Protein AF-A0A2V5SFF8-F1 (afdb_monomer_lite)

pLDDT: mean 73.59, std 26.7, range [27.69, 98.5]

Radius of gyration: 27.84 Å; chains: 1; bounding box: 72×64×77 Å

Sequence (287 aa):
FTGSKLGAEKGQLVYYVAGEESAVAAVRPLLQASSTAIVDIGEIGQASIIKVATNMVTAASVQAAAEAMALVHYSGIDLEKFAEALKHNASYSATLEAKIPRIMNADFEPHFSVKHMLKDMQIANRLGRGFDLDLTVAGATRDRLLDEARQGRGDEDYSAIARRFLPFVENKGAPDIQPDLFSQPTPPPEQVVPHEEPEFVEQQLAEISATYSMETLPEPMEEAPQTSEPEAEAVPDEPVNYVPNSIEAPLEPAAEATVPTGAEPEMRETEESRGFFRRLLRRTTDY

Structure (mmCIF, N/CA/C/O backbone):
data_AF-A0A2V5SFF8-F1
#
_entry.id   AF-A0A2V5SFF8-F1
#
loop_
_atom_site.group_PDB
_atom_site.id
_atom_site.type_symbol
_atom_site.label_atom_id
_atom_site.label_alt_id
_atom_site.label_comp_id
_atom_site.label_asym_id
_atom_site.label_entity_id
_atom_site.label_seq_id
_atom_site.pdbx_PDB_ins_code
_atom_site.Cartn_x
_atom_site.Cartn_y
_atom_site.Cartn_z
_atom_site.occupancy
_atom_site.B_iso_or_equiv
_atom_site.auth_seq_id
_atom_site.auth_comp_id
_atom_site.auth_asym_id
_atom_site.auth_atom_id
_atom_site.pdbx_PDB_model_num
ATOM 1 N N . PHE A 1 1 ? 5.546 2.807 -11.593 1.00 83.31 1 PHE A N 1
ATOM 2 C CA . PHE A 1 1 ? 6.318 3.517 -10.554 1.00 83.31 1 PHE A CA 1
ATOM 3 C C . PHE A 1 1 ? 5.629 3.363 -9.205 1.00 83.31 1 PHE A C 1
ATOM 5 O O . PHE A 1 1 ? 4.471 2.947 -9.149 1.00 83.31 1 PHE A O 1
ATOM 12 N N . THR A 1 2 ? 6.325 3.687 -8.126 1.00 85.69 2 THR A N 1
ATOM 13 C CA . THR A 1 2 ? 5.760 3.833 -6.784 1.00 85.69 2 THR A CA 1
ATOM 14 C C . THR A 1 2 ? 6.240 5.145 -6.161 1.00 85.69 2 THR A C 1
ATOM 16 O O . THR A 1 2 ? 7.325 5.626 -6.493 1.00 85.69 2 THR A O 1
ATOM 19 N N . GLY A 1 3 ? 5.398 5.747 -5.323 1.00 82.44 3 GLY A N 1
ATOM 20 C CA . GLY A 1 3 ? 5.606 7.068 -4.730 1.00 82.44 3 GLY A CA 1
ATOM 21 C C . GLY A 1 3 ? 4.336 7.923 -4.741 1.00 82.44 3 GLY A C 1
ATOM 22 O O . GLY A 1 3 ? 3.384 7.633 -5.465 1.00 82.44 3 GLY A O 1
ATOM 23 N N . SER A 1 4 ? 4.313 8.962 -3.904 1.00 80.25 4 SER A N 1
ATOM 24 C CA . SER A 1 4 ? 3.207 9.925 -3.816 1.00 80.25 4 SER A CA 1
ATOM 25 C C . SER A 1 4 ? 3.419 11.111 -4.760 1.00 80.25 4 SER A C 1
ATOM 27 O O . SER A 1 4 ? 4.518 11.314 -5.275 1.00 80.25 4 SER A O 1
ATOM 29 N N . LYS A 1 5 ? 2.388 11.949 -4.940 1.00 81.06 5 LYS A N 1
ATOM 30 C CA . LYS A 1 5 ? 2.505 13.220 -5.675 1.00 81.06 5 LYS A CA 1
ATOM 31 C C . LYS A 1 5 ? 3.640 14.097 -5.129 1.00 81.06 5 LYS A C 1
ATOM 33 O O . LYS A 1 5 ? 4.479 14.554 -5.894 1.00 81.06 5 LYS A O 1
ATOM 38 N N . LEU A 1 6 ? 3.707 14.265 -3.807 1.00 80.56 6 LEU A N 1
ATOM 39 C CA . LEU A 1 6 ? 4.792 15.006 -3.153 1.00 80.56 6 LEU A CA 1
ATOM 40 C C . LEU A 1 6 ? 6.157 14.341 -3.377 1.00 80.56 6 LEU A C 1
ATOM 42 O O . LEU A 1 6 ? 7.160 15.031 -3.529 1.00 80.56 6 LEU A O 1
ATOM 46 N N . GLY A 1 7 ? 6.201 13.006 -3.418 1.00 85.62 7 GLY A N 1
ATOM 47 C CA . GLY A 1 7 ? 7.405 12.262 -3.782 1.00 85.62 7 GLY A CA 1
ATOM 48 C C . GLY A 1 7 ? 7.846 12.556 -5.216 1.00 85.62 7 GLY A C 1
ATOM 49 O O . GLY A 1 7 ? 9.026 12.791 -5.446 1.00 85.62 7 GLY A O 1
ATOM 50 N N . ALA A 1 8 ? 6.911 12.630 -6.166 1.00 85.94 8 ALA A N 1
ATOM 51 C CA . ALA A 1 8 ? 7.198 13.015 -7.547 1.00 85.94 8 ALA A CA 1
ATOM 52 C C . ALA A 1 8 ? 7.779 14.430 -7.647 1.00 85.94 8 ALA A C 1
ATOM 54 O O . ALA A 1 8 ? 8.816 14.620 -8.278 1.00 85.94 8 ALA A O 1
ATOM 55 N N . GLU A 1 9 ? 7.159 15.402 -6.971 1.00 88.88 9 GLU A N 1
ATOM 56 C CA . GLU A 1 9 ? 7.624 16.797 -6.935 1.00 88.88 9 GLU A CA 1
ATOM 57 C C . GLU A 1 9 ? 9.035 16.932 -6.338 1.00 88.88 9 GLU A C 1
ATOM 59 O O . GLU A 1 9 ? 9.797 17.808 -6.740 1.00 88.88 9 GLU A O 1
ATOM 64 N N . LYS A 1 10 ? 9.405 16.045 -5.406 1.00 91.25 10 LYS A N 1
ATOM 65 C CA . LYS A 1 10 ? 10.730 16.003 -4.763 1.00 91.25 10 LYS A CA 1
ATOM 66 C C . LYS A 1 10 ? 11.744 15.101 -5.473 1.00 91.25 10 LYS A C 1
ATOM 68 O O . LYS A 1 10 ? 12.855 14.943 -4.973 1.00 91.25 10 LYS A O 1
ATOM 73 N N . GLY A 1 11 ? 11.375 14.480 -6.592 1.00 92.12 11 GLY A N 1
ATOM 74 C CA . GLY A 1 11 ? 12.243 13.557 -7.321 1.00 92.12 11 GLY A CA 1
ATOM 75 C C . GLY A 1 11 ? 12.531 12.240 -6.590 1.00 92.12 11 GLY A C 1
ATOM 76 O O . GLY A 1 11 ? 13.615 11.682 -6.708 1.00 92.12 11 GLY A O 1
ATOM 77 N N . GLN A 1 12 ? 11.574 11.749 -5.807 1.00 93.44 12 GLN A N 1
ATOM 78 C CA . GLN A 1 12 ? 11.709 10.591 -4.917 1.00 93.44 12 GLN A CA 1
ATOM 79 C C . GLN A 1 12 ? 10.949 9.350 -5.400 1.00 93.44 12 GLN A C 1
ATOM 81 O O . GLN A 1 12 ? 10.682 8.442 -4.613 1.00 93.44 12 GLN A O 1
ATOM 86 N N . LEU A 1 13 ? 10.554 9.301 -6.673 1.00 93.75 13 LEU A N 1
ATOM 87 C CA . LEU A 1 13 ? 9.879 8.122 -7.212 1.00 93.75 13 LEU A CA 1
ATOM 88 C C . LEU A 1 13 ? 10.836 6.942 -7.353 1.00 93.75 13 LEU A C 1
ATOM 90 O O . LEU A 1 13 ? 12.044 7.101 -7.523 1.00 93.75 13 LEU A O 1
ATOM 94 N N . VAL A 1 14 ? 10.254 5.747 -7.367 1.00 95.38 14 VAL A N 1
ATOM 95 C CA . VAL A 1 14 ? 10.929 4.540 -7.840 1.00 95.38 14 VAL A CA 1
ATOM 96 C C . VAL A 1 14 ? 10.205 4.037 -9.082 1.00 95.38 14 VAL A C 1
ATOM 98 O O . VAL A 1 14 ? 9.001 3.754 -9.048 1.00 95.38 14 VAL A O 1
ATOM 101 N N . TYR A 1 15 ? 10.926 3.934 -10.195 1.00 96.56 15 TYR A N 1
ATOM 102 C CA . TYR A 1 15 ? 10.400 3.369 -11.436 1.00 96.56 15 TYR A CA 1
ATOM 103 C C . TYR A 1 15 ? 10.712 1.876 -11.528 1.00 96.56 15 TYR A C 1
ATOM 105 O O . TYR A 1 15 ? 11.810 1.442 -11.202 1.00 96.56 15 TYR A O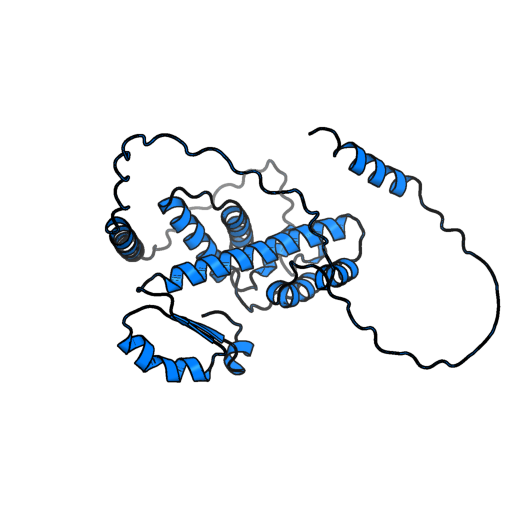 1
ATOM 113 N N . TYR A 1 16 ? 9.735 1.112 -12.012 1.00 97.00 16 TYR A N 1
ATOM 114 C CA . TYR A 1 16 ? 9.923 -0.255 -12.489 1.00 97.00 16 TYR A CA 1
ATOM 115 C C . TYR A 1 16 ? 9.820 -0.171 -14.006 1.00 97.00 16 TYR A C 1
ATOM 117 O O . TYR A 1 16 ? 8.788 0.293 -14.503 1.00 97.00 16 TYR A O 1
ATOM 125 N N . VAL A 1 17 ? 10.886 -0.523 -14.718 1.00 96.81 17 VAL A N 1
ATOM 126 C CA . VAL A 1 17 ? 10.955 -0.429 -16.181 1.00 96.81 17 VAL A CA 1
ATOM 127 C C . VAL A 1 17 ? 11.153 -1.810 -16.779 1.00 96.81 17 VAL A C 1
ATOM 129 O O . VAL A 1 17 ? 11.796 -2.671 -16.185 1.00 96.81 17 VAL A O 1
ATOM 132 N N . ALA A 1 18 ? 10.546 -2.030 -17.936 1.00 96.50 18 ALA A N 1
ATOM 133 C CA . ALA A 1 18 ? 10.637 -3.277 -18.667 1.00 96.50 18 ALA A CA 1
ATOM 134 C C . ALA A 1 18 ? 10.440 -3.007 -20.161 1.00 96.50 18 ALA A C 1
ATOM 136 O O . ALA A 1 18 ? 9.668 -2.114 -20.524 1.00 96.50 18 ALA A O 1
ATOM 137 N N . GLY A 1 19 ? 11.133 -3.760 -21.007 1.00 95.38 19 GLY A N 1
ATOM 138 C CA . GLY A 1 19 ? 11.147 -3.586 -22.452 1.00 95.38 19 GLY A CA 1
ATOM 139 C C . GLY A 1 19 ? 12.547 -3.693 -23.043 1.00 95.38 19 GLY A C 1
ATOM 140 O O . GLY A 1 19 ? 13.491 -4.125 -22.389 1.00 95.38 19 GLY A O 1
ATOM 141 N N . GLU A 1 20 ? 12.657 -3.303 -24.308 1.00 96.31 20 GLU A N 1
ATOM 142 C CA . GLU A 1 20 ? 13.912 -3.343 -25.052 1.00 96.31 20 GLU A CA 1
ATOM 143 C C . GLU A 1 20 ? 14.951 -2.386 -24.441 1.00 96.31 20 GLU A C 1
ATOM 145 O O . GLU A 1 20 ? 14.635 -1.254 -24.059 1.00 96.31 20 GLU A O 1
ATOM 150 N N . GLU A 1 21 ? 16.192 -2.861 -24.314 1.00 94.38 21 GLU A N 1
ATOM 151 C CA . GLU A 1 21 ? 17.245 -2.176 -23.560 1.00 94.38 21 GLU A CA 1
ATOM 152 C C . GLU A 1 21 ? 17.552 -0.785 -24.127 1.00 94.38 21 GLU A C 1
ATOM 154 O O . GLU A 1 21 ? 17.691 0.174 -23.362 1.00 94.38 21 GLU A O 1
ATOM 159 N N . SER A 1 22 ? 17.595 -0.633 -25.455 1.00 96.12 22 SER A N 1
ATOM 160 C CA . SER A 1 22 ? 17.863 0.661 -26.087 1.00 96.12 22 SER A CA 1
ATOM 161 C C . SER A 1 22 ? 16.743 1.676 -25.832 1.00 96.12 22 SER A C 1
ATOM 163 O O . SER A 1 22 ? 17.024 2.844 -25.548 1.00 96.12 22 SER A O 1
ATOM 165 N N . ALA A 1 23 ? 15.481 1.240 -25.827 1.00 95.75 23 ALA A N 1
ATOM 166 C CA . ALA A 1 23 ? 14.334 2.072 -25.493 1.00 95.75 23 ALA A CA 1
ATOM 167 C C . ALA A 1 23 ? 14.369 2.508 -24.021 1.00 95.75 23 ALA A C 1
ATOM 169 O O . ALA A 1 23 ? 14.183 3.693 -23.729 1.00 95.75 23 ALA A O 1
ATOM 170 N N . VAL A 1 24 ? 14.662 1.584 -23.097 1.00 95.25 24 VAL A N 1
ATOM 171 C CA . VAL A 1 24 ? 14.813 1.899 -21.666 1.00 95.25 24 VAL A CA 1
ATOM 172 C C . VAL A 1 24 ? 15.974 2.873 -21.446 1.00 95.25 24 VAL A C 1
ATOM 174 O O . VAL A 1 24 ? 15.820 3.861 -20.722 1.00 95.25 24 VAL A O 1
ATOM 177 N N . ALA A 1 25 ? 17.115 2.655 -22.104 1.00 96.06 25 ALA A N 1
ATOM 178 C CA . ALA A 1 25 ? 18.271 3.543 -22.032 1.00 96.06 25 ALA A CA 1
ATOM 179 C C . ALA A 1 25 ? 17.953 4.953 -22.557 1.00 96.06 25 ALA A C 1
ATOM 181 O O . ALA A 1 25 ? 18.354 5.940 -21.937 1.00 96.06 25 ALA A O 1
ATOM 182 N N . ALA A 1 26 ? 17.185 5.060 -23.645 1.00 97.44 26 ALA A N 1
ATOM 183 C CA . ALA A 1 26 ? 16.795 6.340 -24.230 1.00 97.44 26 ALA A CA 1
ATOM 184 C C . ALA A 1 26 ? 15.910 7.182 -23.294 1.00 97.44 26 ALA A C 1
ATOM 186 O O . ALA A 1 26 ? 16.075 8.401 -23.225 1.00 97.44 26 ALA A O 1
ATOM 187 N N . VAL A 1 27 ? 14.989 6.556 -22.550 1.00 96.31 27 VAL A N 1
ATOM 188 C CA . VAL A 1 27 ? 14.074 7.273 -21.636 1.00 96.31 27 VAL A CA 1
ATOM 189 C C . VAL A 1 27 ? 14.628 7.450 -20.222 1.00 96.31 27 VAL A C 1
ATOM 191 O O . VAL A 1 27 ? 14.131 8.288 -19.467 1.00 96.31 27 VAL A O 1
ATOM 194 N N . ARG A 1 28 ? 15.669 6.700 -19.844 1.00 96.88 28 ARG A N 1
ATOM 195 C CA . ARG A 1 28 ? 16.250 6.714 -18.493 1.00 96.88 28 ARG A CA 1
ATOM 196 C C . ARG A 1 28 ? 16.603 8.118 -17.976 1.00 96.88 28 ARG A C 1
ATOM 198 O O . ARG A 1 28 ? 16.219 8.397 -16.839 1.00 96.88 28 ARG A O 1
ATOM 205 N N . PRO A 1 29 ? 17.235 9.027 -18.749 1.00 96.81 29 PRO A N 1
ATOM 206 C CA . PRO A 1 29 ? 17.543 10.375 -18.262 1.00 96.81 29 PRO A CA 1
ATOM 207 C C . PRO A 1 29 ? 16.301 11.175 -17.847 1.00 96.81 29 PRO A C 1
ATOM 209 O O . PRO A 1 29 ? 16.345 11.942 -16.887 1.00 96.81 29 PRO A O 1
ATOM 212 N N . LEU A 1 30 ? 15.173 10.971 -18.536 1.00 96.00 30 LEU A N 1
ATOM 213 C CA . LEU A 1 30 ? 13.910 11.630 -18.204 1.00 96.00 30 LEU A CA 1
ATOM 214 C C . LEU A 1 30 ? 13.330 11.091 -16.893 1.00 96.00 30 LEU A C 1
ATOM 216 O O . LEU A 1 30 ? 12.876 11.863 -16.051 1.00 96.00 30 LEU A O 1
ATOM 220 N N . LEU A 1 31 ? 13.369 9.772 -16.702 1.00 96.31 31 LEU A N 1
ATOM 221 C CA . LEU A 1 31 ? 12.887 9.141 -15.473 1.00 96.31 31 LEU A CA 1
ATOM 222 C C . LEU A 1 31 ? 13.732 9.566 -14.264 1.00 96.31 31 LEU A C 1
ATOM 224 O O . LEU A 1 31 ? 13.173 9.929 -13.227 1.00 96.31 31 LEU A O 1
ATOM 228 N N . GLN A 1 32 ? 15.059 9.628 -14.435 1.00 96.44 32 GLN A N 1
ATOM 229 C CA . GLN A 1 32 ? 16.017 10.031 -13.398 1.00 96.44 32 GLN A CA 1
ATOM 230 C C . GLN A 1 32 ? 15.734 11.417 -12.820 1.00 96.44 32 GLN A C 1
ATOM 232 O O . GLN A 1 32 ? 15.944 11.625 -11.628 1.00 96.44 32 GLN A O 1
ATOM 237 N N . ALA A 1 33 ? 15.200 12.344 -13.619 1.00 94.94 33 ALA A N 1
ATOM 238 C CA . ALA A 1 33 ? 14.864 13.689 -13.156 1.00 94.94 33 ALA A CA 1
ATOM 239 C C . ALA A 1 33 ? 13.822 13.709 -12.019 1.00 94.94 33 ALA A C 1
ATOM 241 O O . ALA A 1 33 ? 13.718 14.704 -11.306 1.00 94.94 33 ALA A O 1
ATOM 242 N N . SER A 1 34 ? 13.052 12.627 -11.850 1.00 95.19 34 SER A N 1
ATOM 243 C CA . SER A 1 34 ? 11.979 12.525 -10.854 1.00 95.19 34 SER A CA 1
ATOM 244 C C . SER A 1 34 ? 12.108 11.318 -9.913 1.00 95.19 34 SER A C 1
ATOM 246 O O . SER A 1 34 ? 11.163 11.016 -9.178 1.00 95.19 34 SER A O 1
ATOM 248 N N . SER A 1 35 ? 13.249 10.621 -9.911 1.00 95.88 35 SER A N 1
ATOM 249 C CA . SER A 1 35 ? 13.411 9.366 -9.168 1.00 95.88 35 SER A CA 1
ATOM 250 C C . SER A 1 35 ? 14.684 9.272 -8.351 1.00 95.88 35 SER A C 1
ATOM 252 O O . SER A 1 35 ? 15.749 9.691 -8.796 1.00 95.88 35 SER A O 1
ATOM 254 N N . THR A 1 36 ? 14.595 8.551 -7.239 1.00 96.12 36 THR A N 1
ATOM 255 C CA . THR A 1 36 ? 15.756 8.060 -6.488 1.00 96.12 36 THR A CA 1
ATOM 256 C C . THR A 1 36 ? 16.263 6.723 -7.017 1.00 96.12 36 THR A C 1
ATOM 258 O O . THR A 1 36 ? 17.434 6.405 -6.827 1.00 96.12 36 THR A O 1
ATOM 261 N N . ALA A 1 37 ? 15.411 5.941 -7.689 1.00 96.38 37 ALA A N 1
ATOM 262 C CA . ALA A 1 37 ? 15.792 4.657 -8.265 1.00 96.38 37 ALA A CA 1
ATOM 263 C C . ALA A 1 37 ? 14.977 4.295 -9.516 1.00 96.38 37 ALA A C 1
ATOM 265 O O . ALA A 1 37 ? 13.796 4.626 -9.651 1.00 96.38 37 ALA A O 1
ATOM 266 N N . ILE A 1 38 ? 15.621 3.545 -10.409 1.00 97.06 38 ILE A N 1
ATOM 267 C CA . ILE A 1 38 ? 15.011 2.906 -11.576 1.00 97.06 38 ILE A CA 1
ATOM 268 C C . ILE A 1 38 ? 15.454 1.448 -11.541 1.00 97.06 38 ILE A C 1
ATOM 270 O O . ILE A 1 38 ? 16.654 1.181 -11.571 1.00 97.06 38 ILE A O 1
ATOM 274 N N . VAL A 1 39 ? 14.493 0.536 -11.448 1.00 96.94 39 VAL A N 1
ATOM 275 C CA . VAL A 1 39 ? 14.726 -0.907 -11.388 1.00 96.94 39 VAL A CA 1
ATOM 276 C C . VAL A 1 39 ? 14.329 -1.518 -12.725 1.00 96.94 39 VAL A C 1
ATOM 278 O O . VAL A 1 39 ? 13.157 -1.454 -13.109 1.00 96.94 39 VAL A O 1
ATOM 281 N N . ASP A 1 40 ? 15.302 -2.092 -13.423 1.00 96.75 40 ASP A N 1
ATOM 282 C CA . ASP A 1 40 ? 15.088 -2.866 -14.643 1.00 96.75 40 ASP A CA 1
ATOM 283 C C . ASP A 1 40 ? 14.547 -4.247 -14.273 1.00 96.75 40 ASP A C 1
ATOM 285 O O . ASP A 1 40 ? 15.187 -4.996 -13.539 1.00 96.75 40 ASP A O 1
ATOM 289 N N . ILE A 1 41 ? 13.333 -4.552 -14.727 1.00 96.25 41 ILE A N 1
ATOM 290 C CA . ILE A 1 41 ? 12.635 -5.795 -14.384 1.00 96.25 41 ILE A CA 1
ATOM 291 C C . ILE A 1 41 ? 12.850 -6.867 -15.452 1.00 96.25 41 ILE A C 1
ATOM 293 O O . ILE A 1 41 ? 13.038 -8.025 -15.102 1.00 96.25 41 ILE A O 1
ATOM 297 N N . GLY A 1 42 ? 12.831 -6.482 -16.730 1.00 93.62 42 GLY A N 1
ATOM 298 C CA . GLY A 1 42 ? 12.986 -7.408 -17.851 1.00 93.62 42 GLY A CA 1
ATOM 299 C C . GLY A 1 42 ? 12.011 -7.106 -18.981 1.00 93.62 42 GLY A C 1
ATOM 300 O O . GLY A 1 42 ? 11.975 -5.987 -19.493 1.00 93.62 42 GLY A O 1
ATOM 301 N N . GLU A 1 43 ? 11.222 -8.098 -19.375 1.00 94.00 43 GLU A N 1
ATOM 302 C CA . GLU A 1 43 ? 10.331 -8.042 -20.533 1.00 94.00 43 GLU A CA 1
ATOM 303 C C . GLU A 1 43 ? 9.031 -7.273 -20.275 1.00 94.00 43 GLU A C 1
ATOM 305 O O . GLU A 1 43 ? 8.547 -7.145 -19.143 1.00 94.00 43 GLU A O 1
ATOM 310 N N . ILE A 1 44 ? 8.431 -6.770 -21.358 1.00 93.75 44 ILE A N 1
ATOM 311 C CA . ILE A 1 44 ? 7.162 -6.035 -21.317 1.00 93.75 44 ILE A CA 1
ATOM 312 C C . ILE A 1 44 ? 6.116 -6.840 -20.531 1.00 93.75 44 ILE A C 1
ATOM 314 O O . ILE A 1 44 ? 5.931 -8.033 -20.735 1.00 93.75 44 ILE A O 1
ATOM 318 N N . GLY A 1 45 ? 5.431 -6.168 -19.605 1.00 90.75 45 GLY A N 1
ATOM 319 C CA . GLY A 1 45 ? 4.452 -6.786 -18.709 1.00 90.75 45 GLY A CA 1
ATOM 320 C C . GLY A 1 45 ? 5.014 -7.158 -17.334 1.00 90.75 45 GLY A C 1
ATOM 321 O O . GLY A 1 45 ? 4.312 -6.973 -16.337 1.00 90.75 45 GLY A O 1
ATOM 322 N N . GLN A 1 46 ? 6.290 -7.548 -17.221 1.00 94.88 46 GLN A N 1
ATOM 323 C CA . GLN A 1 46 ? 6.873 -7.965 -15.935 1.00 94.88 46 GLN A CA 1
ATOM 324 C C . GLN A 1 46 ? 6.909 -6.821 -14.905 1.00 94.88 46 GLN A C 1
ATOM 326 O O . GLN A 1 46 ? 6.597 -7.022 -13.729 1.00 94.88 46 GLN A O 1
ATOM 331 N N . ALA A 1 47 ? 7.174 -5.581 -15.333 1.00 95.44 47 ALA A N 1
ATOM 332 C CA . ALA A 1 47 ? 7.101 -4.413 -14.445 1.00 95.44 47 ALA A CA 1
ATOM 333 C C . ALA A 1 47 ? 5.688 -4.172 -13.872 1.00 95.44 47 ALA A C 1
ATOM 335 O O . ALA A 1 47 ? 5.549 -3.697 -12.741 1.00 95.44 47 ALA A O 1
ATOM 336 N N . SER A 1 48 ? 4.637 -4.524 -14.619 1.00 93.94 48 SER A N 1
ATOM 337 C CA . SER A 1 48 ? 3.253 -4.448 -14.139 1.00 93.94 48 SER A CA 1
ATOM 338 C C . SER A 1 48 ? 2.981 -5.501 -13.068 1.00 93.94 48 SER A C 1
ATOM 340 O O . SER A 1 48 ? 2.352 -5.185 -12.060 1.00 93.94 48 SER A O 1
ATOM 342 N N . ILE A 1 49 ? 3.510 -6.719 -13.231 1.00 95.31 49 ILE A N 1
ATOM 343 C CA . ILE A 1 49 ? 3.411 -7.788 -12.224 1.00 95.31 49 ILE A CA 1
ATOM 344 C C . ILE A 1 49 ? 4.090 -7.348 -10.922 1.00 95.31 49 ILE A C 1
ATOM 346 O O . ILE A 1 49 ? 3.477 -7.420 -9.857 1.00 95.31 49 ILE A O 1
ATOM 350 N N . ILE A 1 50 ? 5.304 -6.790 -11.002 1.00 96.69 50 ILE A N 1
ATOM 351 C CA . ILE A 1 50 ? 6.006 -6.230 -9.835 1.00 96.69 50 ILE A CA 1
ATOM 352 C C . ILE A 1 50 ? 5.187 -5.119 -9.171 1.00 96.69 50 ILE A C 1
ATOM 354 O O . ILE A 1 50 ? 5.093 -5.055 -7.941 1.00 96.69 50 ILE A O 1
ATOM 358 N N . LYS A 1 51 ? 4.542 -4.248 -9.955 1.00 95.00 51 LYS A N 1
ATOM 359 C CA . LYS A 1 51 ? 3.690 -3.193 -9.394 1.00 95.00 51 LYS A CA 1
ATOM 360 C C . LYS A 1 51 ? 2.480 -3.765 -8.650 1.00 95.00 51 LYS A C 1
ATOM 362 O O . LYS A 1 51 ? 2.172 -3.302 -7.554 1.00 95.00 51 LYS A O 1
ATOM 367 N N . VAL A 1 52 ? 1.819 -4.771 -9.212 1.00 95.88 52 VAL A N 1
ATOM 368 C CA . VAL A 1 52 ? 0.687 -5.442 -8.562 1.00 95.88 52 VAL A CA 1
ATOM 369 C C . VAL A 1 52 ? 1.143 -6.129 -7.273 1.00 95.88 52 VAL A C 1
ATOM 371 O O . VAL A 1 52 ? 0.543 -5.896 -6.227 1.00 95.88 52 VAL A O 1
ATOM 374 N N . ALA A 1 53 ? 2.246 -6.882 -7.308 1.00 97.06 53 ALA A N 1
ATOM 375 C CA . ALA A 1 53 ? 2.796 -7.568 -6.139 1.00 97.06 53 ALA A CA 1
ATOM 376 C C . ALA A 1 53 ? 3.195 -6.596 -5.014 1.00 97.06 53 ALA A C 1
ATOM 378 O O . ALA A 1 53 ? 2.855 -6.806 -3.851 1.00 97.06 53 ALA A O 1
ATOM 379 N N . THR A 1 54 ? 3.858 -5.484 -5.346 1.00 96.50 54 THR A N 1
ATOM 380 C CA . THR A 1 54 ? 4.209 -4.456 -4.348 1.00 96.50 54 THR A CA 1
ATOM 381 C C . THR A 1 54 ? 2.965 -3.794 -3.754 1.00 96.50 54 THR A C 1
ATOM 383 O O . THR A 1 54 ? 2.893 -3.611 -2.539 1.00 96.50 54 THR A O 1
ATOM 386 N N . ASN A 1 55 ? 1.940 -3.523 -4.568 1.00 96.69 55 ASN A N 1
ATOM 387 C CA . ASN A 1 55 ? 0.670 -2.997 -4.072 1.00 96.69 55 ASN A CA 1
ATOM 388 C C . ASN A 1 55 ? -0.112 -4.018 -3.225 1.00 96.69 55 ASN A C 1
ATOM 390 O O . ASN A 1 55 ? -0.792 -3.600 -2.290 1.00 96.69 55 ASN A O 1
ATOM 394 N N . MET A 1 56 ? 0.014 -5.329 -3.472 1.00 97.62 56 MET A N 1
ATOM 395 C CA . MET A 1 56 ? -0.554 -6.363 -2.589 1.00 97.62 56 MET A CA 1
ATOM 396 C C . MET A 1 56 ? 0.028 -6.273 -1.182 1.00 97.62 56 MET A C 1
ATOM 398 O O . MET A 1 56 ? -0.732 -6.262 -0.216 1.00 97.62 56 MET A O 1
ATOM 402 N N . VAL A 1 57 ? 1.355 -6.158 -1.062 1.00 97.69 57 VAL A N 1
ATOM 403 C CA . VAL A 1 57 ? 2.020 -5.999 0.241 1.00 97.69 57 VAL A CA 1
ATOM 404 C C . VAL A 1 57 ? 1.545 -4.717 0.925 1.00 97.69 57 VAL A C 1
ATOM 406 O O . VAL A 1 57 ? 1.129 -4.755 2.079 1.00 97.69 57 VAL A O 1
ATOM 409 N N . THR A 1 58 ? 1.520 -3.596 0.199 1.00 97.00 58 THR A N 1
ATOM 410 C CA . THR A 1 58 ? 1.032 -2.307 0.710 1.00 97.00 58 THR A CA 1
ATOM 411 C C . THR A 1 58 ? -0.410 -2.383 1.224 1.00 97.00 58 THR A C 1
ATOM 413 O O . THR A 1 58 ? -0.694 -1.916 2.328 1.00 97.00 58 THR A O 1
ATOM 416 N N . ALA A 1 59 ? -1.318 -2.986 0.453 1.00 97.88 59 ALA A N 1
ATOM 417 C CA . ALA A 1 59 ? -2.720 -3.131 0.832 1.00 97.88 59 ALA A CA 1
ATOM 418 C C . ALA A 1 59 ? -2.877 -4.028 2.069 1.00 97.88 59 ALA A C 1
ATOM 420 O O . ALA A 1 59 ? -3.566 -3.652 3.018 1.00 97.88 59 ALA A O 1
ATOM 421 N N . ALA A 1 60 ? -2.176 -5.166 2.088 1.00 98.25 60 ALA A N 1
ATOM 422 C CA . ALA A 1 60 ? -2.179 -6.104 3.204 1.00 98.25 60 ALA A CA 1
ATOM 423 C C . ALA A 1 60 ? -1.666 -5.464 4.502 1.00 98.25 60 ALA A C 1
ATOM 425 O O . ALA A 1 60 ? -2.269 -5.656 5.555 1.00 98.25 60 ALA A O 1
ATOM 426 N N . SER A 1 61 ? -0.596 -4.663 4.439 1.00 98.06 61 SER A N 1
ATOM 427 C CA . SER A 1 61 ? -0.061 -3.970 5.617 1.00 98.06 61 SER A CA 1
ATOM 428 C C . SER A 1 61 ? -1.081 -3.014 6.238 1.00 98.06 61 SER A C 1
ATOM 430 O O . SER A 1 61 ? -1.240 -3.001 7.455 1.00 98.06 61 SER A O 1
ATOM 432 N N . VAL A 1 62 ? -1.798 -2.234 5.424 1.00 98.12 62 VAL A N 1
ATOM 433 C CA . VAL A 1 62 ? -2.810 -1.292 5.933 1.00 98.12 62 VAL A CA 1
ATOM 434 C C . VAL A 1 62 ? -4.051 -2.013 6.444 1.00 98.12 62 VAL A C 1
ATOM 436 O O . VAL A 1 62 ? -4.575 -1.630 7.486 1.00 98.12 62 VAL A O 1
ATOM 439 N N . GLN A 1 63 ? -4.493 -3.070 5.759 1.00 98.12 63 GLN A N 1
ATOM 440 C CA . GLN A 1 63 ? -5.588 -3.924 6.222 1.00 98.12 63 GLN A CA 1
ATOM 441 C C . GLN A 1 63 ? -5.270 -4.519 7.603 1.00 98.12 63 GLN A C 1
ATOM 443 O O . GLN A 1 63 ? -6.051 -4.359 8.539 1.00 98.12 63 GLN A O 1
ATOM 448 N N . ALA A 1 64 ? -4.089 -5.125 7.756 1.00 98.19 64 ALA A N 1
ATOM 449 C CA . ALA A 1 64 ? -3.643 -5.695 9.025 1.00 98.19 64 ALA A CA 1
ATOM 450 C C . ALA A 1 64 ? -3.500 -4.629 10.122 1.00 98.19 64 ALA A C 1
ATOM 452 O O . ALA A 1 64 ? -3.901 -4.859 11.262 1.00 98.19 64 ALA A O 1
ATOM 453 N N . ALA A 1 65 ? -2.977 -3.444 9.788 1.00 98.00 65 ALA A N 1
ATOM 454 C CA . ALA A 1 65 ? -2.887 -2.336 10.733 1.00 98.00 65 ALA A CA 1
ATOM 455 C C . ALA A 1 65 ? -4.271 -1.861 11.193 1.00 98.00 65 ALA A C 1
ATOM 457 O O . ALA A 1 65 ? -4.463 -1.640 12.384 1.00 98.00 65 ALA A O 1
ATOM 458 N N . ALA A 1 66 ? -5.247 -1.758 10.288 1.00 97.75 66 ALA A N 1
ATOM 459 C CA . ALA A 1 66 ? -6.612 -1.379 10.637 1.00 97.75 66 ALA A CA 1
ATOM 460 C C . ALA A 1 66 ? -7.271 -2.384 11.597 1.00 97.75 66 ALA A C 1
ATOM 462 O O . ALA A 1 66 ? -7.896 -1.985 12.581 1.00 97.75 66 ALA A O 1
ATOM 463 N N . GLU A 1 67 ? -7.090 -3.683 11.353 1.00 98.12 67 GLU A N 1
ATOM 464 C CA . GLU A 1 67 ? -7.577 -4.741 12.246 1.00 98.12 67 GLU A CA 1
ATOM 465 C C . GLU A 1 67 ? -6.877 -4.708 13.613 1.00 98.12 67 GLU A C 1
ATOM 467 O O . GLU A 1 67 ? -7.535 -4.786 14.653 1.00 98.12 67 GLU A O 1
ATOM 472 N N . ALA A 1 68 ? -5.552 -4.529 13.633 1.00 98.19 68 ALA A N 1
ATOM 473 C CA . ALA A 1 68 ? -4.780 -4.414 14.868 1.00 98.19 68 ALA A CA 1
ATOM 474 C C . ALA A 1 68 ? -5.185 -3.179 15.687 1.00 98.19 68 ALA A C 1
ATOM 476 O O . ALA A 1 68 ? -5.369 -3.277 16.899 1.00 98.19 68 ALA A O 1
ATOM 477 N N . MET A 1 69 ? -5.392 -2.033 15.032 1.00 97.81 69 MET A N 1
ATOM 478 C CA . MET A 1 69 ? -5.912 -0.828 15.677 1.00 97.81 69 MET A CA 1
ATOM 479 C C . MET A 1 69 ? -7.278 -1.099 16.306 1.00 97.81 69 MET A C 1
ATOM 481 O O . MET A 1 69 ? -7.510 -0.716 17.448 1.00 97.81 69 MET A O 1
ATOM 485 N N . ALA A 1 70 ? -8.175 -1.804 15.617 1.00 97.25 70 ALA A N 1
ATOM 486 C CA . ALA A 1 70 ? -9.468 -2.145 16.195 1.00 97.25 70 ALA A CA 1
ATOM 487 C C . ALA A 1 70 ? -9.327 -3.048 17.422 1.00 97.25 70 ALA A C 1
ATOM 489 O O . ALA A 1 70 ? -9.940 -2.771 18.451 1.00 97.25 70 ALA A O 1
ATOM 490 N N . LEU A 1 71 ? -8.465 -4.065 17.366 1.00 97.88 71 LEU A N 1
ATOM 491 C CA . LEU A 1 71 ? -8.179 -4.914 18.523 1.00 97.88 71 LEU A CA 1
ATOM 492 C C . LEU A 1 71 ? -7.693 -4.095 19.732 1.00 97.88 71 LEU A C 1
ATOM 494 O O . LEU A 1 71 ? -8.190 -4.284 20.843 1.00 97.88 71 LEU A O 1
ATOM 498 N N . VAL A 1 72 ? -6.754 -3.170 19.518 1.00 97.50 72 VAL A N 1
ATOM 499 C CA . VAL A 1 72 ? -6.227 -2.270 20.558 1.00 97.50 72 VAL A CA 1
ATOM 500 C C . VAL A 1 72 ? -7.336 -1.373 21.113 1.00 97.50 72 VAL A C 1
ATOM 502 O O . VAL A 1 72 ? -7.526 -1.313 22.330 1.00 97.50 72 VAL A O 1
ATOM 505 N N . HIS A 1 73 ? -8.112 -0.742 20.229 1.00 95.62 73 HIS A N 1
ATOM 506 C CA . HIS A 1 73 ? -9.214 0.148 20.588 1.00 95.62 73 HIS A CA 1
ATOM 507 C C . HIS A 1 73 ? -10.271 -0.563 21.444 1.00 95.62 73 HIS A C 1
ATOM 509 O O . HIS A 1 73 ? -10.604 -0.097 22.533 1.00 95.62 73 HIS A O 1
ATOM 515 N N . TYR A 1 74 ? -10.757 -1.726 21.001 1.00 95.69 74 TYR A N 1
ATOM 516 C CA . TYR A 1 74 ? -11.757 -2.508 21.736 1.00 95.69 74 TYR A CA 1
ATOM 517 C C . TYR A 1 74 ? -11.212 -3.133 23.027 1.00 95.69 74 TYR A C 1
ATOM 519 O O . TYR A 1 74 ? -11.991 -3.488 23.909 1.00 95.69 74 TYR A O 1
ATOM 527 N N . SER A 1 75 ? -9.888 -3.219 23.177 1.00 97.12 75 SER A N 1
ATOM 528 C CA . SER A 1 75 ? -9.239 -3.598 24.439 1.00 97.12 75 SER A CA 1
ATOM 529 C C . SER A 1 75 ? -9.130 -2.431 25.432 1.00 97.12 75 SER A C 1
ATOM 531 O O . SER A 1 75 ? -8.596 -2.611 26.524 1.00 97.12 75 SER A O 1
ATOM 533 N N . GLY A 1 76 ? -9.610 -1.233 25.074 1.00 94.44 76 GLY A N 1
ATOM 534 C CA . GLY A 1 76 ? -9.529 -0.033 25.912 1.00 94.44 76 GLY A CA 1
ATOM 535 C C . GLY A 1 76 ? -8.127 0.578 25.980 1.00 94.44 76 GLY A C 1
ATOM 536 O O . GLY A 1 76 ? -7.842 1.356 26.889 1.00 94.44 76 GLY A O 1
ATOM 537 N N . ILE A 1 77 ? -7.242 0.216 25.048 1.00 96.25 77 ILE A N 1
ATOM 538 C CA . ILE A 1 77 ? -5.885 0.754 24.965 1.00 96.25 77 ILE A CA 1
ATOM 539 C C . ILE A 1 77 ? -5.896 1.955 24.017 1.00 96.25 77 ILE A C 1
ATOM 541 O O . ILE A 1 77 ? -6.508 1.923 22.951 1.00 96.25 77 ILE A O 1
ATOM 545 N N . ASP A 1 78 ? -5.199 3.017 24.415 1.00 94.75 78 ASP A N 1
ATOM 546 C CA . ASP A 1 78 ? -4.998 4.193 23.574 1.00 94.75 78 ASP A CA 1
ATOM 547 C C . ASP A 1 78 ? -4.223 3.821 22.299 1.00 94.75 78 ASP A C 1
ATOM 549 O O . ASP A 1 78 ? -3.142 3.225 22.361 1.00 94.75 78 ASP A O 1
ATOM 553 N N . LEU A 1 79 ? -4.773 4.189 21.142 1.00 95.81 79 LEU A N 1
ATOM 554 C CA . LEU A 1 79 ? -4.160 3.946 19.839 1.00 95.81 79 LEU A CA 1
ATOM 555 C C . LEU A 1 79 ? -2.820 4.662 19.681 1.00 95.81 79 LEU A C 1
ATOM 557 O O . LEU A 1 79 ? -1.965 4.154 18.959 1.00 95.81 79 LEU A O 1
ATOM 561 N N . GLU A 1 80 ? -2.593 5.772 20.387 1.00 96.62 80 GLU A N 1
ATOM 562 C CA . GLU A 1 80 ? -1.292 6.451 20.384 1.00 96.62 80 GLU A CA 1
ATOM 563 C C . GLU A 1 80 ? -0.190 5.554 20.959 1.00 96.62 80 GLU A C 1
ATOM 565 O O . GLU A 1 80 ? 0.910 5.492 20.413 1.00 96.62 80 GLU A O 1
ATOM 570 N N . LYS A 1 81 ? -0.498 4.758 21.993 1.00 97.56 81 LYS A N 1
ATOM 571 C CA . LYS A 1 81 ? 0.458 3.783 22.547 1.00 97.56 81 LYS A CA 1
ATOM 572 C C . LYS A 1 81 ? 0.761 2.663 21.561 1.00 97.56 81 LYS A C 1
ATOM 574 O O . LYS A 1 81 ? 1.887 2.177 21.507 1.00 97.56 81 LYS A O 1
ATOM 579 N N . PHE A 1 82 ? -0.232 2.243 20.777 1.00 96.50 82 PHE A N 1
ATOM 580 C CA . PHE A 1 82 ? -0.003 1.280 19.704 1.00 96.50 82 PHE A CA 1
ATOM 581 C C . PHE A 1 82 ? 0.854 1.880 18.589 1.00 96.50 82 PHE A C 1
ATOM 583 O O . PHE A 1 82 ? 1.798 1.230 18.148 1.00 96.50 82 PHE A O 1
ATOM 590 N N . ALA A 1 83 ? 0.583 3.118 18.172 1.00 96.56 83 ALA A N 1
ATOM 591 C CA . ALA A 1 83 ? 1.390 3.813 17.176 1.00 96.56 83 ALA A CA 1
ATOM 592 C C . ALA A 1 83 ? 2.844 3.995 17.648 1.00 96.56 83 ALA A C 1
ATOM 594 O O . ALA A 1 83 ? 3.772 3.786 16.868 1.00 96.56 83 ALA A O 1
ATOM 595 N N . GLU A 1 84 ? 3.057 4.329 18.923 1.00 97.44 84 GLU A N 1
ATOM 596 C CA . GLU A 1 84 ? 4.382 4.404 19.545 1.00 97.44 84 GLU A CA 1
ATOM 597 C C . GLU A 1 84 ? 5.084 3.039 19.561 1.00 97.44 84 GLU A C 1
ATOM 599 O O . GLU A 1 84 ? 6.201 2.919 19.062 1.00 97.44 84 GLU A O 1
ATOM 604 N N . ALA A 1 85 ? 4.418 1.990 20.051 1.00 97.50 85 ALA A N 1
ATOM 605 C CA . ALA A 1 85 ? 4.985 0.644 20.085 1.00 97.50 85 ALA A CA 1
ATOM 606 C C . ALA A 1 85 ? 5.325 0.124 18.680 1.00 97.50 85 ALA A C 1
ATOM 608 O O . ALA A 1 85 ? 6.368 -0.503 18.474 1.00 97.50 85 ALA A O 1
ATOM 609 N N . LEU A 1 86 ? 4.465 0.403 17.696 1.00 96.44 86 LEU A N 1
ATOM 610 C CA . LEU A 1 86 ? 4.657 -0.056 16.330 1.00 96.44 86 LEU A CA 1
ATOM 611 C C . LEU A 1 86 ? 5.881 0.591 15.681 1.00 96.44 86 LEU A C 1
ATOM 613 O O . LEU A 1 86 ? 6.561 -0.111 14.950 1.00 96.44 86 LEU A O 1
ATOM 617 N N . LYS A 1 87 ? 6.236 1.847 15.992 1.00 96.62 87 LYS A N 1
ATOM 618 C CA . LYS A 1 87 ? 7.459 2.502 15.471 1.00 96.62 87 LYS A CA 1
ATOM 619 C C . LYS A 1 87 ? 8.748 1.739 15.783 1.00 96.62 87 LYS A C 1
ATOM 621 O O . LYS A 1 87 ? 9.717 1.850 15.039 1.00 96.62 87 LYS A O 1
ATOM 626 N N . HIS A 1 88 ? 8.764 0.972 16.871 1.00 96.81 88 HIS A N 1
ATOM 627 C CA . HIS A 1 88 ? 9.902 0.142 17.273 1.00 96.81 88 HIS A CA 1
ATOM 628 C C . HIS A 1 88 ? 9.813 -1.300 16.754 1.00 96.81 88 HIS A C 1
ATOM 630 O O . HIS A 1 88 ? 10.722 -2.100 16.976 1.00 96.81 88 HIS A O 1
ATOM 636 N N . ASN A 1 89 ? 8.724 -1.658 16.076 1.00 96.94 89 ASN A N 1
ATOM 637 C CA . ASN A 1 89 ? 8.507 -2.991 15.541 1.00 96.94 89 ASN A CA 1
ATOM 638 C C . ASN A 1 89 ? 9.156 -3.144 14.157 1.00 96.94 89 ASN A C 1
ATOM 640 O O . ASN A 1 89 ? 9.091 -2.243 13.325 1.00 96.94 89 ASN A O 1
ATOM 644 N N . ALA A 1 90 ? 9.706 -4.325 13.866 1.00 96.31 90 ALA A N 1
ATOM 645 C CA . ALA A 1 90 ? 10.318 -4.629 12.570 1.00 96.31 90 ALA A CA 1
ATOM 646 C C . ALA A 1 90 ? 9.345 -4.531 11.374 1.00 96.31 90 ALA A C 1
ATOM 648 O O . ALA A 1 90 ? 9.782 -4.387 10.237 1.00 96.31 90 ALA A O 1
ATOM 649 N N . SER A 1 91 ? 8.033 -4.607 11.617 1.00 93.25 91 SER A N 1
ATOM 650 C CA . SER A 1 91 ? 6.996 -4.429 10.590 1.00 93.25 91 SER A CA 1
ATOM 651 C C . SER A 1 91 ? 6.678 -2.962 10.273 1.00 93.25 91 SER A C 1
ATOM 653 O O . SER A 1 91 ? 5.934 -2.695 9.324 1.00 93.25 91 SER A O 1
ATOM 655 N N . TYR A 1 92 ? 7.229 -2.004 11.028 1.00 95.81 92 TYR A N 1
ATOM 656 C CA . TYR A 1 92 ? 7.032 -0.586 10.753 1.00 95.81 92 TYR A CA 1
ATOM 657 C C . TYR A 1 92 ? 7.640 -0.213 9.407 1.00 95.81 92 TYR A C 1
ATOM 659 O O . TYR A 1 92 ? 8.815 -0.445 9.134 1.00 95.81 92 TYR A O 1
ATOM 667 N N . SER A 1 93 ? 6.819 0.382 8.551 1.00 95.62 93 SER A N 1
ATOM 668 C CA . SER A 1 93 ? 7.211 0.795 7.209 1.00 95.62 93 SER A CA 1
ATOM 669 C C . SER A 1 93 ? 6.767 2.226 6.953 1.00 95.62 93 SER A C 1
ATOM 671 O O . SER A 1 93 ? 5.825 2.709 7.580 1.00 95.62 93 SER A O 1
ATOM 673 N N . ALA A 1 94 ? 7.366 2.872 5.950 1.00 92.50 94 ALA A N 1
ATOM 674 C CA . ALA A 1 94 ? 6.944 4.200 5.495 1.00 92.50 94 ALA A CA 1
ATOM 675 C C . ALA A 1 94 ? 5.448 4.253 5.113 1.00 92.50 94 ALA A C 1
ATOM 677 O O . ALA A 1 94 ? 4.808 5.296 5.212 1.00 92.50 94 ALA A O 1
ATOM 678 N N . THR A 1 95 ? 4.865 3.117 4.703 1.00 94.19 95 THR A N 1
ATOM 679 C CA . THR A 1 95 ? 3.417 3.018 4.471 1.00 94.19 95 THR A CA 1
ATOM 680 C C . THR A 1 95 ? 2.649 3.151 5.782 1.00 94.19 95 THR A C 1
ATOM 682 O O . THR A 1 95 ? 1.740 3.970 5.870 1.00 94.19 95 THR A O 1
ATOM 685 N N . LEU A 1 96 ? 3.003 2.375 6.808 1.00 97.00 96 LEU A N 1
ATOM 686 C CA . LEU A 1 96 ? 2.310 2.421 8.099 1.00 97.00 96 LEU A CA 1
ATOM 687 C C . LEU A 1 96 ? 2.501 3.768 8.800 1.00 97.00 96 LEU A C 1
ATOM 689 O O . LEU A 1 96 ? 1.530 4.318 9.316 1.00 97.00 96 LEU A O 1
ATOM 693 N N . GLU A 1 97 ? 3.706 4.332 8.722 1.00 95.69 97 GLU A N 1
ATOM 694 C CA . GLU A 1 97 ? 4.021 5.687 9.181 1.00 95.69 97 GLU A CA 1
ATOM 695 C C . GLU A 1 97 ? 3.079 6.735 8.580 1.00 95.69 97 GLU A C 1
ATOM 697 O O . GLU A 1 97 ? 2.542 7.581 9.293 1.00 95.69 97 GLU A O 1
ATOM 702 N N . ALA A 1 98 ? 2.835 6.654 7.270 1.00 93.75 98 ALA A N 1
ATOM 703 C CA . ALA A 1 98 ? 1.965 7.595 6.578 1.00 93.75 98 ALA A CA 1
ATOM 704 C C . ALA A 1 98 ? 0.471 7.356 6.855 1.00 93.75 98 ALA A C 1
ATOM 706 O O . ALA A 1 98 ? -0.314 8.304 6.820 1.00 93.75 98 ALA A O 1
ATOM 707 N N . LYS A 1 99 ? 0.045 6.104 7.071 1.00 96.25 99 LYS A N 1
ATOM 708 C CA . LYS A 1 99 ? -1.383 5.744 7.124 1.00 96.25 99 LYS A CA 1
ATOM 709 C C . LYS A 1 99 ? -1.974 5.749 8.526 1.00 96.25 99 LYS A C 1
ATOM 711 O O . LYS A 1 99 ? -3.097 6.222 8.679 1.00 96.25 99 LYS A O 1
ATOM 716 N N . ILE A 1 100 ? -1.254 5.278 9.542 1.00 97.00 100 ILE A N 1
ATOM 717 C CA . ILE A 1 100 ? -1.810 5.123 10.898 1.00 97.00 100 ILE A CA 1
ATOM 718 C C . ILE A 1 100 ? -2.297 6.454 11.484 1.00 97.00 100 ILE A C 1
ATOM 720 O O . ILE A 1 100 ? -3.470 6.518 11.859 1.00 97.00 100 ILE A O 1
ATOM 724 N N . PRO A 1 101 ? -1.501 7.543 11.487 1.00 95.69 101 PRO A N 1
ATOM 725 C CA . PRO A 1 101 ? -1.970 8.823 12.013 1.00 95.69 101 PRO A CA 1
ATOM 726 C C . PRO A 1 101 ? -3.201 9.351 11.268 1.00 95.69 101 PRO A C 1
ATOM 728 O O . PRO A 1 101 ? -4.084 9.956 11.868 1.00 95.69 101 PRO A O 1
ATOM 731 N N . ARG A 1 102 ? -3.298 9.107 9.957 1.00 95.81 102 ARG A N 1
ATOM 732 C CA . ARG A 1 102 ? -4.438 9.559 9.147 1.00 95.81 102 ARG A CA 1
ATOM 733 C C . ARG A 1 102 ? -5.700 8.758 9.446 1.00 95.81 102 ARG A C 1
ATOM 735 O O . ARG A 1 102 ? -6.757 9.355 9.610 1.00 95.81 102 ARG A O 1
ATOM 742 N N . ILE A 1 103 ? -5.580 7.441 9.631 1.00 97.06 103 ILE A N 1
ATOM 743 C CA . ILE A 1 103 ? -6.687 6.589 10.091 1.00 97.06 103 ILE A CA 1
ATOM 744 C C . ILE A 1 103 ? -7.187 7.054 11.466 1.00 97.06 103 ILE A C 1
ATOM 746 O O . ILE A 1 103 ? -8.391 7.214 11.647 1.00 97.06 103 ILE A O 1
ATOM 750 N N . MET A 1 104 ? -6.280 7.320 12.415 1.00 95.44 104 MET A N 1
ATOM 751 C CA . MET A 1 104 ? -6.634 7.800 13.762 1.00 95.44 104 MET A CA 1
ATOM 752 C C . MET A 1 104 ? -7.391 9.133 13.731 1.00 95.44 104 MET A C 1
ATOM 754 O O . MET A 1 104 ? -8.287 9.349 14.540 1.00 95.44 104 MET A O 1
ATOM 758 N N . ASN A 1 105 ? -7.069 9.996 12.764 1.00 94.75 105 ASN A N 1
ATOM 759 C CA . ASN A 1 105 ? -7.724 11.287 12.555 1.00 94.75 105 ASN A CA 1
ATOM 760 C C . ASN A 1 105 ? -8.915 11.236 11.579 1.00 94.75 105 ASN A C 1
ATOM 762 O O . ASN A 1 105 ? -9.482 12.283 11.265 1.00 94.75 105 ASN A O 1
ATOM 766 N N . ALA A 1 106 ? -9.282 10.052 11.074 1.00 94.56 106 ALA A N 1
ATOM 767 C CA . ALA A 1 106 ? -10.271 9.872 10.009 1.00 94.56 106 ALA A CA 1
ATOM 768 C C . ALA A 1 106 ? -10.022 10.759 8.762 1.00 94.56 106 ALA A C 1
ATOM 770 O O . ALA A 1 106 ? -10.962 11.198 8.095 1.00 94.56 106 ALA A O 1
ATOM 771 N N . ASP A 1 107 ? -8.750 11.024 8.443 1.00 94.81 107 ASP A N 1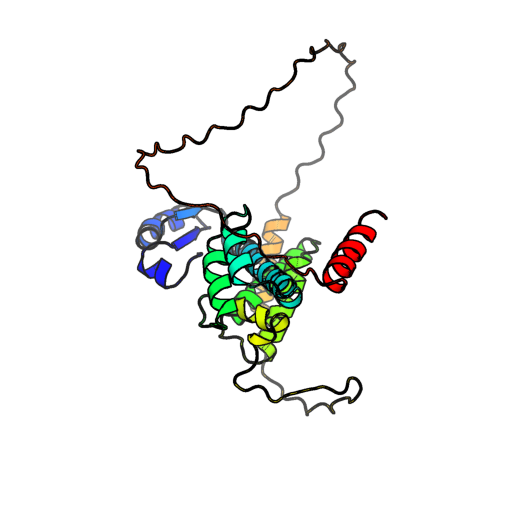
ATOM 772 C CA . ASP A 1 107 ? -8.315 11.738 7.241 1.00 94.81 107 ASP A CA 1
ATOM 773 C C . ASP A 1 107 ? -8.095 10.748 6.090 1.00 94.81 107 ASP A C 1
ATOM 775 O O . ASP A 1 107 ? -7.115 10.001 6.058 1.00 94.81 107 ASP A O 1
ATOM 779 N N . PHE A 1 108 ? -9.010 10.766 5.123 1.00 95.56 108 PHE A N 1
ATOM 780 C CA . PHE A 1 108 ? -8.956 9.922 3.926 1.00 95.56 108 PHE A CA 1
ATOM 781 C C . PHE A 1 108 ? -8.744 10.721 2.643 1.00 95.56 108 PHE A C 1
ATOM 783 O O . PHE A 1 108 ? -9.137 10.275 1.563 1.00 95.56 108 PHE A O 1
ATOM 790 N N . GLU A 1 109 ? -8.109 11.892 2.736 1.00 93.88 109 GLU A N 1
ATOM 791 C CA . GLU A 1 109 ? -7.655 12.603 1.543 1.00 93.88 109 GLU A CA 1
ATOM 792 C C . GLU A 1 109 ? -6.720 11.685 0.715 1.00 93.88 109 GLU A C 1
ATOM 794 O O . GLU A 1 109 ? -5.781 11.081 1.258 1.00 93.88 109 GLU A O 1
ATOM 799 N N . PRO A 1 110 ? -7.004 11.495 -0.588 1.00 89.88 110 PRO A N 1
ATOM 800 C CA . PRO A 1 110 ? -6.440 10.394 -1.353 1.00 89.88 110 PRO A CA 1
ATOM 801 C C . PRO A 1 110 ? -4.984 10.629 -1.740 1.00 89.88 110 PRO A C 1
ATOM 803 O O . PRO A 1 110 ? -4.666 11.443 -2.603 1.00 89.88 110 PRO A O 1
ATOM 806 N N . HIS A 1 111 ? -4.095 9.800 -1.197 1.00 89.00 111 HIS A N 1
ATOM 807 C CA . HIS A 1 111 ? -2.752 9.620 -1.753 1.00 89.00 111 HIS A CA 1
ATOM 808 C C . HIS A 1 111 ? -2.726 8.459 -2.746 1.00 89.00 111 HIS A C 1
ATOM 810 O O . HIS A 1 111 ? -1.990 8.489 -3.732 1.00 89.00 111 HIS A O 1
ATOM 816 N N . PHE A 1 112 ? -3.543 7.437 -2.486 1.00 92.94 112 PHE A N 1
ATOM 817 C CA . PHE A 1 112 ? -3.855 6.388 -3.443 1.00 92.94 112 PHE A CA 1
ATOM 818 C C . PHE A 1 112 ? -5.288 5.915 -3.211 1.00 92.94 112 PHE A C 1
ATOM 820 O O . PHE A 1 112 ? -5.632 5.467 -2.124 1.00 92.94 112 PHE A O 1
ATOM 827 N N . SER A 1 113 ? -6.150 6.070 -4.210 1.00 96.62 113 SER A N 1
ATOM 828 C CA . SER A 1 113 ? -7.590 5.917 -3.996 1.00 96.62 113 SER A CA 1
ATOM 829 C C . SER A 1 113 ? -8.029 4.456 -3.828 1.00 96.62 113 SER A C 1
ATOM 831 O O . SER A 1 113 ? -7.436 3.570 -4.457 1.00 96.62 113 SER A O 1
ATOM 833 N N . VAL A 1 114 ? -9.139 4.227 -3.122 1.00 98.19 114 VAL A N 1
ATOM 834 C CA . VAL A 1 114 ? -9.832 2.932 -3.005 1.00 98.19 114 VAL A CA 1
ATOM 835 C C . VAL A 1 114 ? -10.025 2.278 -4.373 1.00 98.19 114 VAL A C 1
ATOM 837 O O . VAL A 1 114 ? -9.658 1.119 -4.540 1.00 98.19 114 VAL A O 1
ATOM 840 N N . LYS A 1 115 ? -10.534 3.003 -5.381 1.00 97.62 115 LYS A N 1
ATOM 841 C CA . LYS A 1 115 ? -10.802 2.436 -6.719 1.00 97.62 115 LYS A CA 1
ATOM 842 C C . LYS A 1 115 ? -9.540 1.914 -7.414 1.00 97.62 115 LYS A C 1
ATOM 844 O O . LYS A 1 115 ? -9.588 0.891 -8.093 1.00 97.62 115 LYS A O 1
ATOM 849 N N . HIS A 1 116 ? -8.408 2.598 -7.238 1.00 96.56 116 HIS A N 1
ATOM 850 C CA . HIS A 1 116 ? -7.136 2.191 -7.835 1.00 96.56 116 HIS A CA 1
ATOM 851 C C . HIS A 1 116 ? -6.536 0.991 -7.104 1.00 96.56 116 HIS A C 1
ATOM 853 O O . HIS A 1 116 ? -6.154 0.026 -7.760 1.00 96.56 116 HIS A O 1
ATOM 859 N N . MET A 1 117 ? -6.544 0.990 -5.768 1.00 98.00 117 MET A N 1
ATOM 860 C CA . MET A 1 117 ? -6.093 -0.181 -5.013 1.00 98.00 117 MET A CA 1
ATOM 861 C C . MET A 1 117 ? -6.998 -1.399 -5.257 1.00 98.00 117 MET A C 1
ATOM 863 O O . MET A 1 117 ? -6.505 -2.513 -5.419 1.00 98.00 117 MET A O 1
ATOM 867 N N . LEU A 1 118 ? -8.318 -1.198 -5.353 1.00 98.50 118 LEU A N 1
ATOM 868 C CA . LEU A 1 118 ? -9.279 -2.251 -5.688 1.00 98.50 118 LEU A CA 1
ATOM 869 C C . LEU A 1 118 ? -8.963 -2.878 -7.047 1.00 98.50 118 LEU A C 1
ATOM 871 O O . LEU A 1 118 ? -8.927 -4.104 -7.151 1.00 98.50 118 LEU A O 1
ATOM 875 N N . LYS A 1 119 ? -8.699 -2.051 -8.068 1.00 97.94 119 LYS A N 1
ATOM 876 C CA . LYS A 1 119 ? -8.287 -2.520 -9.398 1.00 97.94 119 LYS A CA 1
ATOM 877 C C . LYS A 1 119 ? -7.044 -3.406 -9.305 1.00 97.94 119 LYS A C 1
ATOM 879 O O . LYS A 1 119 ? -7.040 -4.500 -9.864 1.00 97.94 119 LYS A O 1
ATOM 884 N N . ASP A 1 120 ? -6.022 -2.977 -8.571 1.00 97.38 120 ASP A N 1
ATOM 885 C CA . ASP A 1 120 ? -4.787 -3.754 -8.438 1.00 97.38 120 ASP A CA 1
ATOM 886 C C . ASP A 1 120 ? -5.024 -5.082 -7.705 1.00 97.38 120 ASP A C 1
ATOM 888 O O . ASP A 1 120 ? -4.513 -6.115 -8.134 1.00 97.38 120 ASP A O 1
ATOM 892 N N . MET A 1 121 ? -5.864 -5.100 -6.662 1.00 98.44 121 MET A N 1
ATOM 893 C CA . MET A 1 121 ? -6.217 -6.342 -5.961 1.00 98.44 121 MET A CA 1
ATOM 894 C C . MET A 1 121 ? -7.061 -7.280 -6.834 1.00 98.44 121 MET A C 1
ATOM 896 O O . MET A 1 121 ? -6.954 -8.503 -6.723 1.00 98.44 121 MET A O 1
ATOM 900 N N . GLN A 1 122 ? -7.899 -6.747 -7.725 1.00 97.88 122 GLN A N 1
ATOM 901 C CA . GLN A 1 122 ? -8.628 -7.549 -8.711 1.00 97.88 122 GLN A CA 1
ATOM 902 C C . GLN A 1 122 ? -7.684 -8.166 -9.747 1.00 97.88 122 GLN A C 1
ATOM 904 O O . GLN A 1 122 ? -7.833 -9.348 -10.061 1.00 97.88 122 GLN A O 1
ATOM 909 N N . ILE A 1 123 ? -6.701 -7.403 -10.237 1.00 97.44 123 ILE A N 1
ATOM 910 C CA . ILE A 1 123 ? -5.664 -7.907 -11.149 1.00 97.44 123 ILE A CA 1
ATOM 911 C C . ILE A 1 123 ? -4.841 -8.998 -10.455 1.00 97.44 123 ILE A C 1
ATOM 913 O O . ILE A 1 123 ? -4.701 -10.081 -11.016 1.00 97.44 123 ILE A O 1
ATOM 917 N N . ALA A 1 124 ? -4.384 -8.762 -9.220 1.00 97.62 124 ALA A N 1
ATOM 918 C CA . ALA A 1 124 ? -3.660 -9.746 -8.415 1.00 97.62 124 ALA A CA 1
ATOM 919 C C . ALA A 1 124 ? -4.424 -11.069 -8.297 1.00 97.62 124 ALA A C 1
ATOM 921 O O . ALA A 1 124 ? -3.909 -12.121 -8.658 1.00 97.62 124 ALA A O 1
ATOM 922 N N . ASN A 1 125 ? -5.682 -11.012 -7.847 1.00 96.81 125 ASN A N 1
ATOM 923 C CA . ASN A 1 125 ? -6.519 -12.202 -7.693 1.00 96.81 125 ASN A CA 1
ATOM 924 C C . ASN A 1 125 ? -6.766 -12.925 -9.028 1.00 96.81 125 ASN A C 1
ATOM 926 O O . ASN A 1 125 ? -6.856 -14.149 -9.048 1.00 96.81 125 ASN A O 1
ATOM 930 N N . ARG A 1 126 ? -6.893 -12.192 -10.145 1.00 96.19 126 ARG A N 1
ATOM 931 C CA . ARG A 1 126 ? -7.054 -12.795 -11.476 1.00 96.19 126 ARG A CA 1
ATOM 932 C C . ARG A 1 126 ? -5.778 -13.504 -11.931 1.00 96.19 126 ARG A C 1
ATOM 934 O O . ARG A 1 126 ? -5.875 -14.629 -12.403 1.00 96.19 126 ARG A O 1
ATOM 941 N N . LEU A 1 127 ? -4.617 -12.872 -11.758 1.00 95.50 127 LEU A N 1
ATOM 942 C CA . LEU A 1 127 ? -3.316 -13.474 -12.066 1.00 95.50 127 LEU A CA 1
ATOM 943 C C . LEU A 1 127 ? -3.064 -14.714 -11.205 1.00 95.50 127 LEU A C 1
ATOM 945 O O . LEU A 1 127 ? -2.736 -15.761 -11.744 1.00 95.50 127 LEU A O 1
ATOM 949 N N . GLY A 1 128 ? -3.305 -14.626 -9.892 1.00 96.06 128 GLY A N 1
ATOM 950 C CA . GLY A 1 128 ? -3.156 -15.755 -8.972 1.00 96.06 128 GLY A CA 1
ATOM 951 C C . GLY A 1 128 ? -3.979 -16.969 -9.398 1.00 96.06 128 GLY A C 1
ATOM 952 O O . GLY A 1 128 ? -3.442 -18.065 -9.474 1.00 96.06 128 GLY A O 1
ATOM 953 N N . ARG A 1 129 ? -5.243 -16.765 -9.797 1.00 95.06 129 ARG A N 1
ATOM 954 C CA . ARG A 1 129 ? -6.086 -17.841 -10.350 1.00 95.06 129 ARG A CA 1
ATOM 955 C C . ARG A 1 129 ? -5.517 -18.466 -11.621 1.00 95.06 129 ARG A C 1
ATOM 957 O O . ARG A 1 129 ? -5.663 -19.664 -11.794 1.00 95.06 129 ARG A O 1
ATOM 964 N N . GLY A 1 130 ? -4.893 -17.676 -12.497 1.00 95.12 130 GLY A N 1
ATOM 965 C CA . GLY A 1 130 ? -4.231 -18.197 -13.699 1.00 95.12 130 GLY A CA 1
ATOM 966 C C . GLY A 1 130 ? -3.025 -19.092 -13.396 1.00 95.12 130 GLY A C 1
ATOM 967 O O . GLY A 1 130 ? -2.626 -19.871 -14.252 1.00 95.12 130 GLY A O 1
ATOM 968 N N . PHE A 1 131 ? -2.475 -18.999 -12.183 1.00 95.31 131 PHE A N 1
ATOM 969 C CA . PHE A 1 131 ? -1.363 -19.812 -11.689 1.00 95.31 131 PHE A CA 1
ATOM 970 C C . PHE A 1 131 ? -1.788 -20.836 -10.623 1.00 95.31 131 PHE A C 1
ATOM 972 O O . PHE A 1 131 ? -0.927 -21.368 -9.927 1.00 95.31 131 PHE A O 1
ATOM 979 N N . ASP A 1 132 ? -3.093 -21.059 -10.430 1.00 96.25 132 ASP A N 1
ATOM 980 C CA . ASP A 1 132 ? -3.640 -21.906 -9.357 1.00 96.25 132 ASP A CA 1
ATOM 981 C C . ASP A 1 132 ? -3.164 -21.518 -7.935 1.00 96.25 132 ASP A C 1
ATOM 983 O O . ASP A 1 132 ? -3.096 -22.344 -7.023 1.00 96.25 132 ASP A O 1
ATOM 987 N N . LEU A 1 133 ? -2.862 -20.232 -7.716 1.00 97.19 133 LEU A N 1
ATOM 988 C CA . LEU A 1 133 ? -2.472 -19.679 -6.418 1.00 97.19 133 LEU A CA 1
ATOM 989 C C . LEU A 1 133 ? -3.678 -19.118 -5.658 1.00 97.19 133 LEU A C 1
ATOM 991 O O . LEU A 1 133 ? -4.403 -18.248 -6.155 1.00 97.19 133 LEU A O 1
ATOM 995 N N . ASP A 1 134 ? -3.827 -19.534 -4.398 1.00 95.44 134 ASP A N 1
ATOM 996 C CA . ASP A 1 134 ? -4.748 -18.895 -3.456 1.00 95.44 134 ASP A CA 1
ATOM 997 C C . ASP A 1 134 ? -4.089 -17.676 -2.791 1.00 95.44 134 ASP A C 1
ATOM 999 O O . ASP A 1 134 ? -3.245 -17.788 -1.901 1.00 95.44 134 ASP A O 1
ATOM 1003 N N . LEU A 1 135 ? -4.489 -16.480 -3.227 1.00 97.31 135 LEU A N 1
ATOM 1004 C CA . LEU A 1 135 ? -4.026 -15.204 -2.681 1.00 97.31 135 LEU A CA 1
ATOM 1005 C C . LEU A 1 135 ? -4.988 -14.682 -1.602 1.00 97.31 135 LEU A C 1
ATOM 1007 O O . LEU A 1 135 ? -5.547 -13.588 -1.725 1.00 97.31 135 LEU A O 1
ATOM 1011 N N . THR A 1 136 ? -5.179 -15.452 -0.529 1.00 96.69 136 THR A N 1
ATOM 1012 C CA . THR A 1 136 ? -6.229 -15.231 0.484 1.00 96.69 136 THR A CA 1
ATOM 1013 C C . THR A 1 136 ? -6.245 -13.808 1.058 1.00 96.69 136 THR A C 1
ATOM 1015 O O . THR A 1 136 ? -7.299 -13.173 1.130 1.00 96.69 136 THR A O 1
ATOM 1018 N N . VAL A 1 137 ? -5.078 -13.259 1.418 1.00 97.38 137 VAL A N 1
ATOM 1019 C CA . VAL A 1 137 ? -4.963 -11.901 1.988 1.00 97.38 137 VAL A CA 1
ATOM 1020 C C . VAL A 1 137 ? -5.379 -10.828 0.976 1.00 97.38 137 VAL A C 1
ATOM 1022 O O . VAL A 1 137 ? -6.091 -9.880 1.320 1.00 97.38 137 VAL A O 1
ATOM 1025 N N . ALA A 1 138 ? -4.988 -10.988 -0.292 1.00 96.88 138 ALA A N 1
ATOM 1026 C CA . ALA A 1 138 ? -5.384 -10.071 -1.357 1.00 96.88 138 ALA A CA 1
ATOM 1027 C C . ALA A 1 138 ? -6.886 -10.178 -1.659 1.00 96.88 138 ALA A C 1
ATOM 1029 O O . ALA A 1 138 ? -7.528 -9.171 -1.952 1.00 96.88 138 ALA A O 1
ATOM 1030 N N . GLY A 1 139 ? -7.464 -11.378 -1.559 1.00 97.94 139 GLY A N 1
ATOM 1031 C CA . GLY A 1 139 ? -8.906 -11.613 -1.650 1.00 97.94 139 GLY A CA 1
ATOM 1032 C C . GLY A 1 139 ? -9.689 -10.884 -0.556 1.00 97.94 139 GLY A C 1
ATOM 1033 O O . GLY A 1 139 ? -10.591 -10.106 -0.863 1.00 97.94 139 GLY A O 1
ATOM 1034 N N . ALA A 1 140 ? -9.295 -11.058 0.708 1.00 97.75 140 ALA A N 1
ATOM 1035 C CA . ALA A 1 140 ? -9.934 -10.384 1.838 1.00 97.75 140 ALA A CA 1
ATOM 1036 C C . ALA A 1 140 ? -9.833 -8.852 1.729 1.00 97.75 140 ALA A C 1
ATOM 1038 O O . ALA A 1 140 ? -10.821 -8.138 1.914 1.00 97.75 140 ALA A O 1
ATOM 1039 N N . THR A 1 141 ? -8.654 -8.345 1.356 1.00 98.06 141 THR A N 1
ATOM 1040 C CA . THR A 1 141 ? -8.424 -6.902 1.189 1.00 98.06 141 THR A CA 1
ATOM 1041 C C . THR A 1 141 ? -9.228 -6.329 0.018 1.00 98.06 141 THR A C 1
ATOM 1043 O O . THR A 1 141 ? -9.828 -5.261 0.144 1.00 98.06 141 THR A O 1
ATOM 1046 N N . ARG A 1 142 ? -9.317 -7.055 -1.109 1.00 98.38 142 ARG A N 1
ATOM 1047 C CA . ARG A 1 142 ? -10.182 -6.696 -2.248 1.00 98.38 142 ARG A CA 1
ATOM 1048 C C . ARG A 1 142 ? -11.626 -6.503 -1.801 1.00 98.38 142 ARG A C 1
ATOM 1050 O O . ARG A 1 142 ? -12.253 -5.532 -2.210 1.00 98.38 142 ARG A O 1
ATOM 1057 N N . ASP A 1 143 ? -12.154 -7.419 -0.996 1.00 98.06 143 ASP A N 1
ATOM 1058 C CA . ASP A 1 143 ? -13.557 -7.375 -0.582 1.00 98.06 143 ASP A CA 1
ATOM 1059 C C . ASP A 1 143 ? -13.842 -6.161 0.303 1.00 98.06 143 ASP A C 1
ATOM 1061 O O . ASP A 1 143 ? -14.842 -5.477 0.097 1.00 98.06 143 ASP A O 1
ATOM 1065 N N . ARG A 1 144 ? -12.913 -5.801 1.195 1.00 97.38 144 ARG A N 1
ATOM 1066 C CA . ARG A 1 144 ? -13.007 -4.553 1.969 1.00 97.38 144 ARG A CA 1
ATOM 1067 C C . ARG A 1 144 ? -12.972 -3.307 1.090 1.00 97.38 144 ARG A C 1
ATOM 1069 O O . ARG A 1 144 ? -13.788 -2.410 1.271 1.00 97.38 144 ARG A O 1
ATOM 1076 N N . LEU A 1 145 ? -12.081 -3.263 0.104 1.00 98.38 145 LEU A N 1
ATOM 1077 C CA . LEU A 1 145 ? -12.018 -2.148 -0.846 1.00 98.38 145 LEU A CA 1
ATOM 1078 C C . LEU A 1 145 ? -13.289 -2.048 -1.704 1.00 98.38 145 LEU A C 1
ATOM 1080 O O . LEU A 1 145 ? -13.747 -0.949 -2.014 1.00 98.38 145 LEU A O 1
ATOM 1084 N N . LEU A 1 146 ? -13.880 -3.185 -2.073 1.00 98.31 146 LEU A N 1
ATOM 1085 C CA . LEU A 1 146 ? -15.143 -3.236 -2.803 1.00 98.31 146 LEU A CA 1
ATOM 1086 C C . LEU A 1 146 ? -16.305 -2.709 -1.954 1.00 98.31 146 LEU A C 1
ATOM 1088 O O . LEU A 1 146 ? -17.148 -1.979 -2.477 1.00 98.31 146 LEU A O 1
ATOM 1092 N N . ASP A 1 147 ? -16.338 -3.043 -0.664 1.00 96.75 147 ASP A N 1
ATOM 1093 C CA . ASP A 1 147 ? -17.337 -2.532 0.277 1.00 96.75 147 ASP A CA 1
ATOM 1094 C C . ASP A 1 147 ? -17.266 -0.996 0.390 1.00 96.75 147 ASP A C 1
ATOM 1096 O O . ASP A 1 147 ? -18.304 -0.332 0.364 1.00 96.75 147 ASP A O 1
ATOM 1100 N N . GLU A 1 148 ? -16.062 -0.414 0.443 1.00 96.12 148 GLU A N 1
ATOM 1101 C CA . GLU A 1 148 ? -15.863 1.045 0.440 1.00 96.12 148 GLU A CA 1
ATOM 1102 C C . GLU A 1 148 ? -16.291 1.685 -0.892 1.00 96.12 148 GLU A C 1
ATOM 1104 O O . GLU A 1 148 ? -17.018 2.683 -0.911 1.00 96.12 148 GLU A O 1
ATOM 1109 N N . ALA A 1 149 ? -15.901 1.089 -2.023 1.00 96.81 149 ALA A N 1
ATOM 1110 C CA . ALA A 1 149 ? -16.269 1.585 -3.349 1.00 96.81 149 ALA A CA 1
ATOM 1111 C C . ALA A 1 149 ? -17.794 1.595 -3.558 1.00 96.81 149 ALA A C 1
ATOM 1113 O O . ALA A 1 149 ? -18.340 2.571 -4.076 1.00 96.81 149 ALA A O 1
ATOM 1114 N N . ARG A 1 150 ? -18.496 0.548 -3.102 1.00 96.44 150 ARG A N 1
ATOM 1115 C CA . ARG A 1 150 ? -19.968 0.443 -3.158 1.00 96.44 150 ARG A CA 1
ATOM 1116 C C . ARG A 1 150 ? -20.682 1.511 -2.337 1.00 96.44 150 ARG A C 1
ATOM 1118 O O . ARG A 1 150 ? -21.813 1.858 -2.654 1.00 96.44 150 ARG A O 1
ATOM 1125 N N . GLN A 1 151 ? -20.023 2.047 -1.317 1.00 94.50 151 GLN A N 1
ATOM 1126 C CA . GLN A 1 151 ? -20.545 3.138 -0.501 1.00 94.50 151 GLN A CA 1
ATOM 1127 C C . GLN A 1 151 ? -20.200 4.526 -1.072 1.00 94.50 151 GLN A C 1
ATOM 1129 O O . GLN A 1 151 ? -20.349 5.531 -0.383 1.00 94.50 151 GLN A O 1
ATOM 1134 N N . GLY A 1 152 ? -19.730 4.601 -2.324 1.00 95.38 152 GLY A N 1
ATOM 1135 C CA . GLY A 1 152 ? -19.412 5.860 -3.003 1.00 95.38 152 GLY A CA 1
ATOM 1136 C C . GLY A 1 152 ? -18.061 6.463 -2.616 1.00 95.38 152 GLY A C 1
ATOM 1137 O O . GLY A 1 152 ? -17.767 7.588 -3.004 1.00 95.38 152 GLY A O 1
ATOM 1138 N N . ARG A 1 153 ? -17.213 5.725 -1.888 1.00 95.75 153 ARG A N 1
ATOM 1139 C CA . ARG A 1 153 ? -15.919 6.213 -1.373 1.00 95.75 153 ARG A CA 1
ATOM 1140 C C . ARG A 1 153 ? -14.729 5.798 -2.234 1.00 95.75 153 ARG A C 1
ATOM 1142 O O . ARG A 1 153 ? -13.596 5.738 -1.775 1.00 95.75 153 ARG A O 1
ATOM 1149 N N . GLY A 1 154 ? -14.979 5.517 -3.513 1.00 97.00 154 GLY A N 1
ATOM 1150 C CA . GLY A 1 154 ? -13.955 5.067 -4.459 1.00 97.00 154 GLY A CA 1
ATOM 1151 C C . GLY A 1 154 ? -12.799 6.056 -4.652 1.00 97.00 154 GLY A C 1
ATOM 1152 O O . GLY A 1 154 ? -11.687 5.624 -4.953 1.00 97.00 154 GLY A O 1
ATOM 1153 N N . ASP A 1 155 ? -13.054 7.353 -4.470 1.00 96.94 155 ASP A N 1
ATOM 1154 C CA . ASP A 1 155 ? -12.067 8.429 -4.626 1.00 96.94 155 ASP A CA 1
ATOM 1155 C C . ASP A 1 155 ? -11.323 8.786 -3.335 1.00 96.94 155 ASP A C 1
ATOM 1157 O O . ASP A 1 155 ? -10.378 9.568 -3.383 1.00 96.94 155 ASP A O 1
ATOM 1161 N N . GLU A 1 156 ? -11.706 8.213 -2.197 1.00 96.56 156 GLU A N 1
ATOM 1162 C CA . GLU A 1 156 ? -10.978 8.389 -0.942 1.00 96.56 156 GLU A CA 1
ATOM 1163 C C . GLU A 1 156 ? -9.730 7.509 -0.895 1.00 96.56 156 GLU A C 1
ATOM 1165 O O . GLU A 1 156 ? -9.591 6.569 -1.680 1.00 96.56 156 GLU A O 1
ATOM 1170 N N . ASP A 1 157 ? -8.813 7.789 0.030 1.00 97.19 157 ASP A N 1
ATOM 1171 C CA . ASP A 1 157 ? -7.631 6.954 0.223 1.00 97.19 157 ASP A CA 1
ATOM 1172 C C . ASP A 1 157 ? -7.992 5.504 0.576 1.00 97.19 157 ASP A C 1
ATOM 1174 O O . ASP A 1 157 ? -8.908 5.255 1.354 1.00 97.19 157 ASP A O 1
ATOM 1178 N N . TYR A 1 158 ? -7.239 4.531 0.058 1.00 97.56 158 TYR A N 1
ATOM 1179 C CA . TYR A 1 158 ? -7.484 3.110 0.320 1.00 97.56 158 TYR A CA 1
ATOM 1180 C C . TYR A 1 158 ? -7.421 2.729 1.809 1.00 97.56 158 TYR A C 1
ATOM 1182 O O . TYR A 1 158 ? -7.983 1.702 2.185 1.00 97.56 158 TYR A O 1
ATOM 1190 N N . SER A 1 159 ? -6.809 3.548 2.677 1.00 97.44 159 SER A N 1
ATOM 1191 C CA . SER A 1 159 ? -6.891 3.357 4.132 1.00 97.44 159 SER A CA 1
ATOM 1192 C C . SER A 1 159 ? -8.304 3.525 4.705 1.00 97.44 159 SER A C 1
ATOM 1194 O O . SER A 1 159 ? -8.531 3.152 5.854 1.00 97.44 159 SER A O 1
ATOM 1196 N N . ALA A 1 160 ? -9.263 4.016 3.912 1.00 96.38 160 ALA A N 1
ATOM 1197 C CA . ALA A 1 160 ? -10.694 4.077 4.219 1.00 96.38 160 ALA A CA 1
ATOM 1198 C C . ALA A 1 160 ? -11.288 2.734 4.672 1.00 96.38 160 ALA A C 1
ATOM 1200 O O . ALA A 1 160 ? -12.237 2.727 5.454 1.00 96.38 160 ALA A O 1
ATOM 1201 N N . ILE A 1 161 ? -10.688 1.605 4.271 1.00 96.75 161 ILE A N 1
ATOM 1202 C CA . ILE A 1 161 ? -11.061 0.257 4.739 1.00 96.75 161 ILE A CA 1
ATOM 1203 C C . ILE A 1 161 ? -11.075 0.133 6.270 1.00 96.75 161 ILE A C 1
ATOM 1205 O O . ILE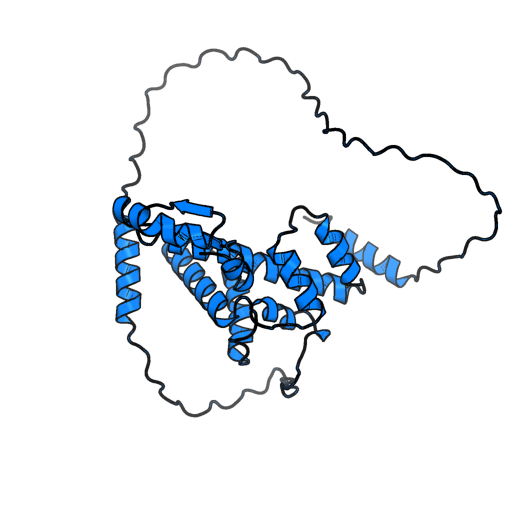 A 1 161 ? -11.796 -0.702 6.814 1.00 96.75 161 ILE A O 1
ATOM 1209 N N . ALA A 1 162 ? -10.331 0.991 6.977 1.00 97.00 162 ALA A N 1
ATOM 1210 C CA . ALA A 1 162 ? -10.303 1.029 8.432 1.00 97.00 162 ALA A CA 1
ATOM 1211 C C . ALA A 1 162 ? -11.654 1.390 9.072 1.00 97.00 162 ALA A C 1
ATOM 1213 O O . ALA A 1 162 ? -11.917 0.963 10.198 1.00 97.00 162 ALA A O 1
ATOM 1214 N N . ARG A 1 163 ? -12.544 2.091 8.351 1.00 94.00 163 ARG A N 1
ATOM 1215 C CA . ARG A 1 163 ? -13.910 2.399 8.817 1.00 94.00 163 ARG A CA 1
ATOM 1216 C C . ARG A 1 163 ? -14.688 1.167 9.230 1.00 94.00 163 ARG A C 1
ATOM 1218 O O . ARG A 1 163 ? -15.471 1.222 10.167 1.00 94.00 163 ARG A O 1
ATOM 1225 N N . ARG A 1 164 ? -14.443 0.042 8.558 1.00 93.75 164 ARG A N 1
ATOM 1226 C CA . ARG A 1 164 ? -15.113 -1.218 8.874 1.00 93.75 164 ARG A CA 1
ATOM 1227 C C . ARG A 1 164 ? -14.835 -1.696 10.301 1.00 93.75 164 ARG A C 1
ATOM 1229 O O . ARG A 1 164 ? -15.652 -2.428 10.853 1.00 93.75 164 ARG A O 1
ATOM 1236 N N . PHE A 1 165 ? -13.686 -1.332 10.864 1.00 94.19 165 PHE A N 1
ATOM 1237 C CA . PHE A 1 165 ? -13.199 -1.866 12.133 1.00 94.19 165 PHE A CA 1
ATOM 1238 C C . PHE A 1 165 ? -13.194 -0.835 13.262 1.00 94.19 165 PHE A C 1
ATOM 1240 O O . PHE A 1 165 ? -13.217 -1.212 14.430 1.00 94.19 165 PHE A O 1
ATOM 1247 N N . LEU A 1 166 ? -13.149 0.455 12.928 1.00 92.44 166 LEU A N 1
ATOM 1248 C CA . LEU A 1 166 ? -12.999 1.540 13.890 1.00 92.44 166 LEU A CA 1
ATOM 1249 C C . LEU A 1 166 ? -14.254 2.429 13.877 1.00 92.44 166 LEU A C 1
ATOM 1251 O O . LEU A 1 166 ? -14.406 3.251 12.974 1.00 92.44 166 LEU A O 1
ATOM 1255 N N . PRO A 1 167 ? -15.145 2.321 14.878 1.00 80.31 167 PRO A N 1
ATOM 1256 C CA . PRO A 1 167 ? -16.442 3.004 14.859 1.00 80.31 167 PRO A CA 1
ATOM 1257 C C . PRO A 1 167 ? -16.326 4.533 14.950 1.00 80.31 167 PRO A C 1
ATOM 1259 O O . PRO A 1 167 ? -17.169 5.254 14.433 1.00 80.31 167 PRO A O 1
ATOM 1262 N N . PHE A 1 168 ? -15.258 5.063 15.553 1.00 83.38 168 PHE A N 1
ATOM 1263 C CA . PHE A 1 168 ? -15.017 6.513 15.609 1.00 83.38 168 PHE A CA 1
ATOM 1264 C C . PHE A 1 168 ? -14.582 7.110 14.260 1.00 83.38 168 PHE A C 1
ATOM 1266 O O . PHE A 1 168 ? -14.498 8.327 14.118 1.00 83.38 168 PHE A O 1
ATOM 1273 N N . VAL A 1 169 ? -14.303 6.257 13.273 1.00 81.44 169 VAL A N 1
ATOM 1274 C CA . VAL A 1 169 ? -13.937 6.645 11.908 1.00 81.44 169 VAL A CA 1
ATOM 1275 C C . VAL A 1 169 ? -15.205 6.784 11.027 1.00 81.44 169 VAL A C 1
ATOM 1277 O O . VAL A 1 169 ? -15.118 7.129 9.846 1.00 81.44 169 VAL A O 1
ATOM 1280 N N . GLU A 1 170 ? -16.412 6.573 11.583 1.00 70.06 170 GLU A N 1
ATOM 1281 C CA . GLU A 1 170 ? -17.680 6.608 10.838 1.00 70.06 170 GLU A CA 1
ATOM 1282 C C . GLU A 1 170 ? -18.310 7.998 10.570 1.00 70.06 170 GLU A C 1
ATOM 1284 O O . GLU A 1 170 ? -18.401 8.879 11.423 1.00 70.06 170 GLU A O 1
ATOM 1289 N N . ASN A 1 171 ? -18.835 8.085 9.333 1.00 53.06 171 ASN A N 1
ATOM 1290 C CA . ASN A 1 171 ? -20.051 8.742 8.819 1.00 53.06 171 ASN A CA 1
ATOM 1291 C C . ASN A 1 171 ? -20.322 10.237 9.068 1.00 53.06 171 ASN A C 1
ATOM 1293 O O . ASN A 1 171 ? -21.320 10.620 9.678 1.00 53.06 171 ASN A O 1
ATOM 1297 N N . LYS A 1 172 ? -19.615 11.109 8.336 1.00 41.19 172 LYS A N 1
ATOM 1298 C CA . LYS A 1 172 ? -20.252 12.343 7.834 1.00 41.19 172 LYS A CA 1
ATOM 1299 C C . LYS A 1 172 ? -21.159 12.008 6.635 1.00 41.19 172 LYS A C 1
ATOM 1301 O O . LYS A 1 172 ? -20.764 12.215 5.496 1.00 41.19 172 LYS A O 1
ATOM 1306 N N . GLY A 1 173 ? -22.369 11.494 6.889 1.00 44.19 173 GLY A N 1
ATOM 1307 C CA . GLY A 1 173 ? -23.467 11.542 5.905 1.00 44.19 173 GLY A CA 1
ATOM 1308 C C . GLY A 1 173 ? -24.078 10.234 5.390 1.00 44.19 173 GLY A C 1
ATOM 1309 O O . GLY A 1 173 ? -24.908 10.315 4.487 1.00 44.19 173 GLY A O 1
ATOM 1310 N N . ALA A 1 174 ? -23.755 9.054 5.928 1.00 41.03 174 ALA A N 1
ATOM 1311 C CA . ALA A 1 174 ? -24.560 7.867 5.624 1.00 41.03 174 ALA A CA 1
ATOM 1312 C C . ALA A 1 174 ? -25.788 7.823 6.553 1.00 41.03 174 ALA A C 1
ATOM 1314 O O . ALA A 1 174 ? -25.622 8.002 7.763 1.00 41.03 174 ALA A O 1
ATOM 1315 N N . PRO A 1 175 ? -27.015 7.622 6.036 1.00 37.12 175 PRO A N 1
ATOM 1316 C CA . PRO A 1 175 ? -28.157 7.333 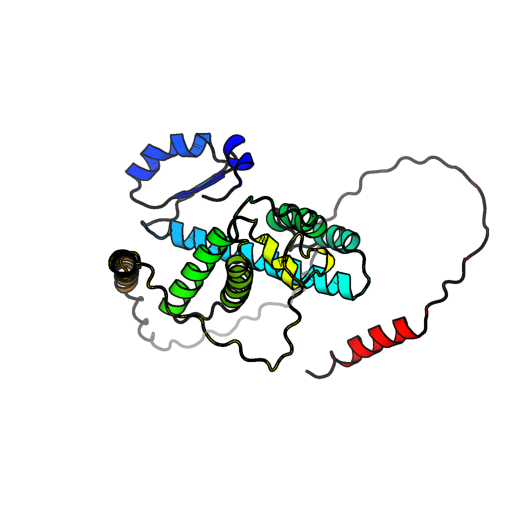6.891 1.00 37.12 175 PRO A CA 1
ATOM 1317 C C . PRO A 1 175 ? -27.871 6.063 7.694 1.00 37.12 175 PRO A C 1
ATOM 1319 O O . PRO A 1 175 ? -27.260 5.124 7.185 1.00 37.12 175 PRO A O 1
ATOM 1322 N N . ASP A 1 176 ? -28.308 6.072 8.948 1.00 41.16 176 ASP A N 1
ATOM 1323 C CA . ASP A 1 176 ? -28.164 4.987 9.914 1.00 41.16 176 ASP A CA 1
ATOM 1324 C C . ASP A 1 176 ? -28.958 3.764 9.416 1.00 41.16 176 ASP A C 1
ATOM 1326 O O . ASP A 1 176 ? -30.138 3.585 9.723 1.00 41.16 176 ASP A O 1
ATOM 1330 N N . ILE A 1 177 ? -28.360 2.961 8.531 1.00 47.12 177 ILE A N 1
ATOM 1331 C CA . ILE A 1 177 ? -28.940 1.687 8.116 1.00 47.12 177 ILE A CA 1
ATOM 1332 C C . ILE A 1 177 ? -28.556 0.690 9.199 1.00 47.12 177 ILE A C 1
ATOM 1334 O O . ILE A 1 177 ? -27.535 0.016 9.103 1.00 47.12 177 ILE A O 1
ATOM 1338 N N . GLN A 1 178 ? -29.397 0.570 10.220 1.00 49.59 178 GLN A N 1
ATOM 1339 C CA . GLN A 1 178 ? -29.529 -0.705 10.909 1.00 49.59 178 GLN A CA 1
ATOM 1340 C C . GLN A 1 178 ? -30.370 -1.615 10.009 1.00 49.59 178 GLN A C 1
ATOM 1342 O O . GLN A 1 178 ? -31.562 -1.344 9.841 1.00 49.59 178 GLN A O 1
ATOM 1347 N N . PRO A 1 179 ? -29.825 -2.682 9.401 1.00 44.47 179 PRO A N 1
ATOM 1348 C CA . PRO A 1 179 ? -30.669 -3.666 8.763 1.00 44.47 179 PRO A CA 1
ATOM 1349 C C . PRO A 1 179 ? -31.116 -4.646 9.846 1.00 44.47 179 PRO A C 1
ATOM 1351 O O . PRO A 1 179 ? -30.318 -5.416 10.383 1.00 44.47 179 PRO A O 1
ATOM 1354 N N . ASP A 1 180 ? -32.411 -4.624 10.145 1.00 50.75 180 ASP A N 1
ATOM 1355 C CA . ASP A 1 180 ? -33.112 -5.821 10.595 1.00 50.75 180 ASP A CA 1
ATOM 1356 C C . ASP A 1 180 ? -32.722 -6.976 9.655 1.00 50.75 180 ASP A C 1
ATOM 1358 O O . ASP A 1 180 ? -32.965 -6.917 8.446 1.00 50.75 180 ASP A O 1
ATOM 1362 N N . LEU A 1 181 ? -32.047 -7.988 10.211 1.00 44.25 181 LEU A N 1
ATOM 1363 C CA . LEU A 1 181 ? -31.332 -9.052 9.497 1.00 44.25 181 LEU A CA 1
ATOM 1364 C C . LEU A 1 181 ? -32.228 -9.920 8.584 1.00 44.25 181 LEU A C 1
ATOM 1366 O O . LEU A 1 181 ? -31.716 -10.818 7.916 1.00 44.25 181 LEU A O 1
ATOM 1370 N N . PHE A 1 182 ? -33.545 -9.682 8.551 1.00 46.88 182 PHE A N 1
ATOM 1371 C CA . PHE A 1 182 ? -34.523 -10.525 7.856 1.00 46.88 182 PHE A CA 1
ATOM 1372 C C . PHE A 1 182 ? -35.493 -9.792 6.917 1.00 46.88 182 PHE A C 1
ATOM 1374 O O . PHE A 1 182 ? -36.373 -10.434 6.339 1.00 46.88 182 PHE A O 1
ATOM 1381 N N . SER A 1 183 ? -35.328 -8.491 6.682 1.00 47.88 183 SER A N 1
ATOM 1382 C CA . SER A 1 183 ? -36.159 -7.771 5.707 1.00 47.88 183 SER A CA 1
ATOM 1383 C C . SER A 1 183 ? -35.510 -7.785 4.315 1.00 47.88 183 SER A C 1
ATOM 1385 O O . SER A 1 183 ? -34.592 -7.020 4.039 1.00 47.88 183 SER A O 1
ATOM 1387 N N . GLN A 1 184 ? -35.972 -8.670 3.425 1.00 36.88 184 GLN A N 1
ATOM 1388 C CA . GLN A 1 184 ? -35.545 -8.705 2.015 1.00 36.88 184 GLN A CA 1
ATOM 1389 C C . GLN A 1 184 ? -35.967 -7.405 1.296 1.00 36.88 184 GLN A C 1
ATOM 1391 O O . GLN A 1 184 ? -37.167 -7.122 1.243 1.00 36.88 184 GLN A O 1
ATOM 1396 N N . PRO A 1 185 ? -35.049 -6.624 0.696 1.00 43.44 185 PRO A N 1
ATOM 1397 C CA . PRO A 1 185 ? -35.432 -5.512 -0.166 1.00 43.44 185 PRO A CA 1
ATOM 1398 C C . PRO A 1 185 ? -35.937 -6.040 -1.515 1.00 43.44 185 PRO A C 1
ATOM 1400 O O . PRO A 1 185 ? -35.271 -6.844 -2.167 1.00 43.44 185 PRO A O 1
ATOM 1403 N N . THR A 1 186 ? -37.096 -5.563 -1.971 1.00 46.38 186 THR A N 1
ATOM 1404 C CA . THR A 1 186 ? -37.558 -5.763 -3.355 1.00 46.38 186 THR A CA 1
ATOM 1405 C C . THR A 1 186 ? -36.544 -5.175 -4.347 1.00 46.38 186 THR A C 1
ATOM 1407 O O . THR A 1 186 ? -36.151 -4.018 -4.171 1.00 46.38 186 THR A O 1
ATOM 1410 N N . PRO A 1 187 ? -36.131 -5.914 -5.394 1.00 39.53 187 PRO A N 1
ATOM 1411 C CA . PRO A 1 187 ? -35.147 -5.417 -6.349 1.00 39.53 187 PRO A CA 1
ATOM 1412 C C . PRO A 1 187 ? -35.731 -4.287 -7.221 1.00 39.53 187 PRO A C 1
ATOM 1414 O O . PRO A 1 187 ? -36.881 -4.387 -7.659 1.00 39.53 187 PRO A O 1
ATOM 1417 N N . PRO A 1 188 ? -34.966 -3.213 -7.496 1.00 48.06 188 PRO A N 1
ATOM 1418 C CA . PRO A 1 188 ? -35.349 -2.192 -8.468 1.00 48.06 188 PRO A CA 1
ATOM 1419 C C . PRO A 1 188 ? -35.195 -2.705 -9.916 1.00 48.06 188 PRO A C 1
ATOM 1421 O O . PRO A 1 188 ? -34.397 -3.613 -10.160 1.00 48.06 188 PRO A O 1
ATOM 1424 N N . PRO A 1 189 ? -35.944 -2.145 -10.887 1.00 47.72 189 PRO A N 1
ATOM 1425 C CA . PRO A 1 189 ? -35.921 -2.606 -12.275 1.00 47.72 189 PRO A CA 1
ATOM 1426 C C . PRO A 1 189 ? -34.562 -2.340 -12.941 1.00 47.72 189 PRO A C 1
ATOM 1428 O O . PRO A 1 189 ? -33.982 -1.268 -12.770 1.00 47.72 189 PRO A O 1
ATOM 1431 N N . GLU A 1 190 ? -34.081 -3.325 -13.708 1.00 43.56 190 GLU A N 1
ATOM 1432 C CA . GLU A 1 190 ? -32.802 -3.306 -14.430 1.00 43.56 190 GLU A CA 1
ATOM 1433 C C . GLU A 1 190 ? -32.620 -2.033 -15.269 1.00 43.56 190 GLU A C 1
ATOM 1435 O O . GLU A 1 190 ? -33.391 -1.749 -16.187 1.00 43.56 190 GLU A O 1
ATOM 1440 N N . GLN A 1 191 ? -31.546 -1.293 -14.990 1.00 39.41 191 GLN A N 1
ATOM 1441 C CA . GLN A 1 191 ? -30.993 -0.308 -15.913 1.00 39.41 191 GLN A CA 1
ATOM 1442 C C . GLN A 1 191 ? -29.780 -0.926 -16.605 1.00 39.41 191 GLN A C 1
ATOM 1444 O O . GLN A 1 191 ? -28.769 -1.222 -15.971 1.00 39.41 191 GLN A O 1
ATOM 1449 N N . VAL A 1 192 ? -29.899 -1.125 -17.916 1.00 42.72 192 VAL A N 1
ATOM 1450 C CA . VAL A 1 192 ? -28.806 -1.579 -18.777 1.00 42.72 192 VAL A CA 1
ATOM 1451 C C . VAL A 1 192 ? -27.817 -0.426 -18.939 1.00 42.72 192 VAL A C 1
ATOM 1453 O O . VAL A 1 192 ? -28.119 0.571 -19.594 1.00 42.72 192 VAL A O 1
ATOM 1456 N N . VAL A 1 193 ? -26.638 -0.560 -18.334 1.00 39.09 193 VAL A N 1
ATOM 1457 C CA . VAL A 1 193 ? -25.494 0.328 -18.573 1.00 39.09 193 VAL A CA 1
ATOM 1458 C C . VAL A 1 193 ? -24.617 -0.337 -19.644 1.00 39.09 193 VAL A C 1
ATOM 1460 O O . VAL A 1 193 ? -24.335 -1.529 -19.508 1.00 39.09 193 VAL A O 1
ATOM 1463 N N . PRO A 1 194 ? -24.196 0.361 -20.715 1.00 40.12 194 PRO A N 1
ATOM 1464 C CA . PRO A 1 194 ? -23.356 -0.241 -21.746 1.00 40.1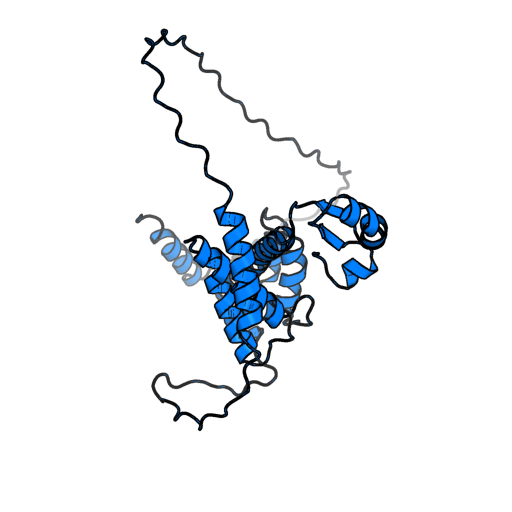2 194 PRO A CA 1
ATOM 1465 C C . PRO A 1 194 ? -21.998 -0.632 -21.152 1.00 40.12 194 PRO A C 1
ATOM 1467 O O . PRO A 1 194 ? -21.293 0.217 -20.607 1.00 40.12 194 PRO A O 1
ATOM 1470 N N . HIS A 1 195 ? -21.647 -1.914 -21.239 1.00 49.25 195 HIS A N 1
ATOM 1471 C CA . HIS A 1 195 ? -20.325 -2.413 -20.874 1.00 49.25 195 HIS A CA 1
ATOM 1472 C C . HIS A 1 195 ? -19.305 -2.011 -21.947 1.00 49.25 195 HIS A C 1
ATOM 1474 O O . HIS A 1 195 ? -19.543 -2.225 -23.134 1.00 49.25 195 HIS A O 1
ATOM 1480 N N . GLU A 1 196 ? -18.172 -1.446 -21.526 1.00 54.81 196 GLU A N 1
ATOM 1481 C CA . GLU A 1 196 ? -16.972 -1.347 -22.364 1.00 54.81 196 GLU A CA 1
ATOM 1482 C C . GLU A 1 196 ? -16.526 -2.758 -22.781 1.00 54.81 196 GLU A C 1
ATOM 1484 O O . GLU A 1 196 ? -16.602 -3.702 -21.988 1.00 54.81 196 GLU A O 1
ATOM 1489 N N . GLU A 1 197 ? -16.125 -2.906 -24.045 1.00 52.69 197 GLU A N 1
ATOM 1490 C CA . GLU A 1 197 ? -15.991 -4.208 -24.698 1.00 52.69 197 GLU A CA 1
ATOM 1491 C C . GLU A 1 197 ? -14.922 -5.108 -24.032 1.00 52.69 197 GLU A C 1
ATOM 1493 O O . GLU A 1 197 ? -13.766 -4.703 -23.881 1.00 52.69 197 GLU A O 1
ATOM 1498 N N . PRO A 1 198 ? -15.279 -6.351 -23.652 1.00 57.19 198 PRO A N 1
ATOM 1499 C CA . PRO A 1 198 ? -14.392 -7.295 -22.963 1.00 57.19 198 PRO A CA 1
ATOM 1500 C C . PRO A 1 198 ? -13.207 -7.798 -23.809 1.00 57.19 198 PRO A C 1
ATOM 1502 O O . PRO A 1 198 ? -12.251 -8.336 -23.246 1.00 57.19 198 PRO A O 1
ATOM 1505 N N . GLU A 1 199 ? -13.212 -7.577 -25.128 1.00 58.53 199 GLU A N 1
ATOM 1506 C CA . GLU A 1 199 ? -12.192 -8.102 -26.049 1.00 58.53 199 GLU A CA 1
ATOM 1507 C C . GLU A 1 199 ? -10.776 -7.571 -25.769 1.00 58.53 199 GLU A C 1
ATOM 1509 O O . GLU A 1 199 ? -9.805 -8.316 -25.885 1.00 58.53 199 GLU A O 1
ATOM 1514 N N . PHE A 1 200 ? -10.628 -6.314 -25.334 1.00 47.28 200 PHE A N 1
ATOM 1515 C CA . PHE A 1 200 ? -9.305 -5.722 -25.081 1.00 47.28 200 PHE A CA 1
ATOM 1516 C C . PHE A 1 200 ? -8.595 -6.356 -23.874 1.00 47.28 200 PHE A C 1
ATOM 1518 O O . PHE A 1 200 ? -7.383 -6.576 -23.879 1.00 47.28 200 PHE A O 1
ATOM 1525 N N . VAL A 1 201 ? -9.360 -6.675 -22.827 1.00 55.16 201 VAL A N 1
ATOM 1526 C CA . VAL A 1 201 ? -8.827 -7.291 -21.605 1.00 55.16 201 VAL A CA 1
ATOM 1527 C C . VAL A 1 201 ? -8.483 -8.757 -21.854 1.00 55.16 201 VAL A C 1
ATOM 1529 O O . VAL A 1 201 ? -7.472 -9.239 -21.347 1.00 55.16 201 VAL A O 1
ATOM 1532 N N . GLU A 1 202 ? -9.287 -9.458 -22.651 1.00 65.94 202 GLU A N 1
ATOM 1533 C CA . GLU A 1 202 ? -9.015 -10.845 -23.031 1.00 65.94 202 GLU A CA 1
ATOM 1534 C C . GLU A 1 202 ? -7.783 -10.967 -23.937 1.00 65.94 202 GLU A C 1
ATOM 1536 O O . GLU A 1 202 ? -6.971 -11.865 -23.720 1.00 65.94 202 GLU A O 1
ATOM 1541 N N . GLN A 1 203 ? -7.568 -10.027 -24.867 1.00 63.44 203 GLN A N 1
ATOM 1542 C CA . GLN A 1 203 ? -6.363 -9.995 -25.708 1.00 63.44 203 GLN A CA 1
ATOM 1543 C C . GLN A 1 203 ? -5.079 -9.811 -24.888 1.00 63.44 203 GLN A C 1
ATOM 1545 O O . GLN A 1 203 ? -4.132 -10.577 -25.060 1.00 63.44 203 GLN A O 1
ATOM 1550 N N . GLN A 1 204 ? -5.058 -8.871 -23.936 1.00 55.81 204 GLN A N 1
ATOM 1551 C CA . GLN A 1 204 ? -3.888 -8.689 -23.065 1.00 55.81 204 GLN A CA 1
ATOM 1552 C C . GLN A 1 204 ? -3.620 -9.905 -22.166 1.00 55.81 204 GLN A C 1
ATOM 1554 O O . GLN A 1 204 ? -2.468 -10.227 -21.883 1.00 55.81 204 GLN A O 1
ATOM 1559 N N . LEU A 1 205 ? -4.670 -10.592 -21.704 1.00 62.84 205 LEU A N 1
ATOM 1560 C CA . LEU A 1 205 ? -4.528 -11.810 -20.900 1.00 62.84 205 LEU A CA 1
ATOM 1561 C C . LEU A 1 205 ? -4.013 -12.992 -21.733 1.00 62.84 205 LEU A C 1
ATOM 1563 O O . LEU A 1 205 ? -3.201 -13.772 -21.234 1.00 62.84 205 LEU A O 1
ATOM 1567 N N . ALA A 1 206 ? -4.443 -13.104 -22.991 1.00 67.19 206 ALA A N 1
ATOM 1568 C CA . ALA A 1 206 ? -3.970 -14.129 -23.914 1.00 67.19 206 ALA A CA 1
ATOM 1569 C C . ALA A 1 206 ? -2.483 -13.948 -24.261 1.00 67.19 206 ALA A C 1
ATOM 1571 O O . ALA A 1 206 ? -1.739 -14.927 -24.253 1.00 67.19 206 ALA A O 1
ATOM 1572 N N . GLU A 1 207 ? -2.029 -12.711 -24.491 1.00 63.38 207 GLU A N 1
ATOM 1573 C CA . GLU A 1 207 ? -0.610 -12.415 -24.737 1.00 63.38 207 GLU A CA 1
ATOM 1574 C C . GLU A 1 207 ? 0.266 -12.786 -23.534 1.00 63.38 207 GLU A C 1
ATOM 1576 O O . GLU A 1 207 ? 1.275 -13.468 -23.695 1.00 63.38 207 GLU A O 1
ATOM 1581 N N . ILE A 1 208 ? -0.153 -12.433 -22.313 1.00 59.25 208 ILE A N 1
ATOM 1582 C CA . ILE A 1 208 ? 0.579 -12.786 -21.085 1.00 59.25 208 ILE A CA 1
ATOM 1583 C C . ILE A 1 208 ? 0.619 -14.311 -20.887 1.00 59.25 208 ILE A C 1
ATOM 1585 O O . ILE A 1 208 ? 1.664 -14.863 -20.545 1.00 59.25 208 ILE A O 1
ATOM 1589 N N . SER A 1 209 ? -0.495 -15.008 -21.128 1.00 59.47 209 SER A N 1
ATOM 1590 C CA . SER A 1 209 ? -0.564 -16.469 -21.001 1.00 59.47 209 SER A CA 1
ATOM 1591 C C . SER A 1 209 ? 0.295 -17.198 -22.041 1.00 59.47 209 SER A C 1
ATOM 1593 O O . SER A 1 209 ? 0.861 -18.248 -21.729 1.00 59.47 209 SER A O 1
ATOM 1595 N N . ALA A 1 210 ? 0.403 -16.663 -23.260 1.00 61.84 210 ALA A N 1
ATOM 1596 C CA . ALA A 1 210 ? 1.216 -17.239 -24.326 1.00 61.84 210 ALA A CA 1
ATOM 1597 C C . ALA A 1 210 ? 2.719 -17.104 -24.037 1.00 61.84 210 ALA A C 1
ATOM 1599 O O . ALA A 1 210 ? 3.464 -18.062 -24.242 1.00 61.84 210 ALA A O 1
ATOM 1600 N N . THR A 1 211 ? 3.151 -15.963 -23.492 1.00 52.12 211 THR A N 1
ATOM 1601 C CA . THR A 1 211 ? 4.551 -15.732 -23.101 1.00 52.12 211 THR A CA 1
ATOM 1602 C C . THR A 1 211 ? 5.001 -16.697 -22.000 1.00 52.12 211 THR A C 1
ATOM 1604 O O . THR A 1 211 ? 6.090 -17.253 -22.082 1.00 52.12 211 THR A O 1
ATOM 1607 N N . TYR A 1 212 ? 4.135 -16.993 -21.024 1.00 52.44 212 TYR A N 1
ATOM 1608 C CA . TYR A 1 212 ? 4.440 -17.940 -19.940 1.00 52.44 212 TYR A CA 1
ATOM 1609 C C . TYR A 1 212 ? 4.302 -19.423 -20.326 1.00 52.44 212 TYR A C 1
ATOM 1611 O O . TYR A 1 212 ? 4.759 -20.286 -19.584 1.00 52.44 212 TYR A O 1
ATOM 1619 N N . SER A 1 213 ? 3.708 -19.743 -21.483 1.00 44.00 213 SER A N 1
ATOM 1620 C CA . SER A 1 213 ? 3.576 -21.132 -21.961 1.00 44.00 213 SER A CA 1
ATOM 1621 C C . SER A 1 213 ? 4.754 -21.602 -22.830 1.00 44.00 213 SER A C 1
ATOM 1623 O O . SER A 1 213 ? 4.787 -22.770 -23.211 1.00 44.00 213 SER A O 1
ATOM 1625 N N . MET A 1 214 ? 5.707 -20.721 -23.168 1.00 43.62 214 MET A N 1
ATOM 1626 C CA . MET A 1 214 ? 6.856 -21.041 -24.037 1.00 43.62 214 MET A CA 1
ATOM 1627 C C . MET A 1 214 ? 8.192 -21.221 -23.298 1.00 43.62 214 MET A C 1
ATOM 1629 O O . MET A 1 214 ? 9.153 -21.678 -23.916 1.00 43.62 214 MET A O 1
ATOM 1633 N N . GLU A 1 215 ? 8.268 -20.963 -21.989 1.00 39.84 215 GLU A N 1
ATOM 1634 C CA . GLU A 1 215 ? 9.385 -21.447 -21.168 1.00 39.84 215 GLU A CA 1
ATOM 1635 C C . GLU A 1 215 ? 9.103 -22.890 -20.739 1.00 39.84 215 GLU A C 1
ATOM 1637 O O . GLU A 1 215 ? 8.461 -23.171 -19.729 1.00 39.84 215 GLU A O 1
ATOM 1642 N N . THR A 1 216 ? 9.576 -23.837 -21.550 1.00 38.47 216 THR A N 1
ATOM 1643 C CA . THR A 1 216 ? 9.690 -25.240 -21.152 1.00 38.47 216 THR A CA 1
ATOM 1644 C C . THR A 1 216 ? 10.484 -25.331 -19.851 1.00 38.47 216 THR A C 1
ATOM 1646 O O . THR A 1 216 ? 11.664 -24.978 -19.821 1.00 38.47 216 THR A O 1
ATOM 1649 N N . LEU A 1 217 ? 9.844 -25.834 -18.791 1.00 38.75 217 LEU A N 1
ATOM 1650 C CA . LEU A 1 217 ? 10.528 -26.355 -17.608 1.00 38.75 217 LEU A CA 1
ATOM 1651 C C . LEU A 1 217 ? 11.681 -27.268 -18.071 1.00 38.75 217 LEU A C 1
ATOM 1653 O O . LEU A 1 217 ? 11.449 -28.098 -18.957 1.00 38.75 217 LEU A O 1
ATOM 1657 N N . PRO A 1 218 ? 12.906 -27.141 -17.528 1.00 36.97 218 PRO A N 1
ATOM 1658 C CA . PRO A 1 218 ? 13.978 -28.066 -17.872 1.00 36.97 218 PRO A CA 1
ATOM 1659 C C . PRO A 1 218 ? 13.546 -29.496 -17.521 1.00 36.97 218 PRO A C 1
ATOM 1661 O O . PRO A 1 218 ? 12.972 -29.730 -16.455 1.00 36.97 218 PRO A O 1
ATOM 1664 N N . GLU A 1 219 ? 13.788 -30.438 -18.437 1.00 42.50 219 GLU A N 1
ATOM 1665 C CA . GLU A 1 219 ? 13.450 -31.851 -18.244 1.00 42.50 219 GLU A CA 1
ATOM 1666 C C . GLU A 1 219 ? 14.086 -32.415 -16.961 1.00 42.50 219 GLU A C 1
ATOM 1668 O O . GLU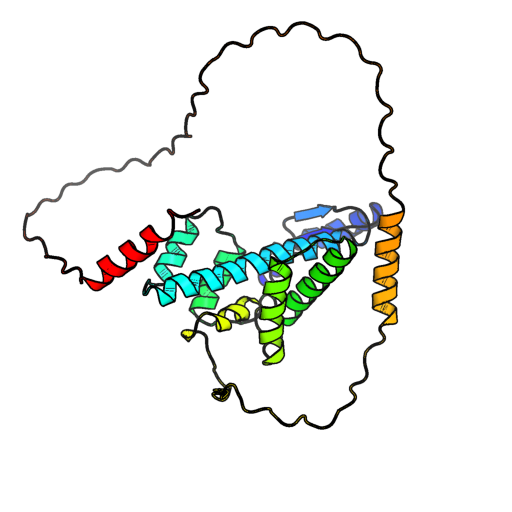 A 1 219 ? 15.178 -31.984 -16.568 1.00 42.50 219 GLU A O 1
ATOM 1673 N N . PRO A 1 220 ? 13.434 -33.385 -16.290 1.00 39.97 220 PRO A N 1
ATOM 1674 C CA . PRO A 1 220 ? 14.021 -34.028 -15.127 1.00 39.97 220 PRO A CA 1
ATOM 1675 C C . PRO A 1 220 ? 15.307 -34.748 -15.548 1.00 39.97 220 PRO A C 1
ATOM 1677 O O . PRO A 1 220 ? 15.300 -35.562 -16.468 1.00 39.97 220 PRO A O 1
ATOM 1680 N N . MET A 1 221 ? 16.414 -34.437 -14.871 1.00 38.53 221 MET A N 1
ATOM 1681 C CA . MET A 1 221 ? 17.686 -35.137 -15.051 1.00 38.53 221 MET A CA 1
ATOM 1682 C C . MET A 1 221 ? 17.488 -36.653 -14.888 1.00 38.53 221 MET A C 1
ATOM 1684 O O . MET A 1 221 ? 16.939 -37.095 -13.878 1.00 38.53 221 MET A O 1
ATOM 1688 N N . GLU A 1 222 ? 17.958 -37.435 -15.866 1.00 43.81 222 GLU A N 1
ATOM 1689 C CA . GLU A 1 222 ? 18.073 -38.896 -15.772 1.00 43.81 222 GLU A CA 1
ATOM 1690 C C . GLU A 1 222 ? 18.838 -39.303 -14.501 1.00 43.81 222 GLU A C 1
ATOM 1692 O O . GLU A 1 222 ? 19.857 -38.700 -14.150 1.00 43.81 222 GLU A O 1
ATOM 1697 N N . GLU A 1 223 ? 18.344 -40.344 -13.821 1.00 38.91 223 GLU A N 1
ATOM 1698 C CA . GLU A 1 223 ? 18.988 -40.947 -12.652 1.00 38.91 223 GLU A CA 1
ATOM 1699 C C . GLU A 1 223 ? 20.446 -41.315 -12.960 1.00 38.91 223 GLU A C 1
ATOM 1701 O O . GLU A 1 223 ? 20.742 -42.180 -13.787 1.00 38.91 223 GLU A O 1
ATOM 1706 N N . ALA A 1 224 ? 21.373 -40.671 -12.251 1.00 37.53 224 ALA A N 1
ATOM 1707 C CA . ALA A 1 224 ? 22.775 -41.056 -12.252 1.00 37.53 224 ALA A CA 1
ATOM 1708 C C . ALA A 1 224 ? 22.940 -42.475 -11.661 1.00 37.53 224 ALA A C 1
ATOM 1710 O O . ALA A 1 224 ? 22.256 -42.824 -10.694 1.00 37.53 224 ALA A O 1
ATOM 1711 N N . PRO A 1 225 ? 23.860 -43.304 -12.190 1.00 35.12 225 PRO A N 1
ATOM 1712 C CA . PRO A 1 225 ? 24.092 -44.644 -11.666 1.00 35.12 225 PRO A CA 1
ATOM 1713 C C . PRO A 1 225 ? 24.607 -44.579 -10.224 1.00 35.12 225 PRO A C 1
ATOM 1715 O O . PRO A 1 225 ? 25.492 -43.785 -9.907 1.00 35.12 225 PRO A O 1
ATOM 1718 N N . GLN A 1 226 ? 24.068 -45.448 -9.363 1.00 38.50 226 GLN A N 1
ATOM 1719 C CA . GLN A 1 226 ? 24.480 -45.587 -7.967 1.00 38.50 226 GLN A CA 1
ATOM 1720 C C . GLN A 1 226 ? 25.987 -45.858 -7.864 1.00 38.50 226 GLN A C 1
ATOM 1722 O O . GLN A 1 226 ? 26.459 -46.961 -8.146 1.00 38.50 226 GLN A O 1
ATOM 1727 N N . THR A 1 227 ? 26.742 -44.854 -7.428 1.00 33.88 227 THR A N 1
ATOM 1728 C CA . THR A 1 227 ? 28.114 -45.011 -6.950 1.00 33.88 227 THR A CA 1
ATOM 1729 C C . THR A 1 227 ? 28.102 -45.056 -5.427 1.00 33.88 227 THR A C 1
ATOM 1731 O O . THR A 1 227 ? 27.538 -44.178 -4.780 1.00 33.88 227 THR A O 1
ATOM 1734 N N . SER A 1 228 ? 28.712 -46.108 -4.889 1.00 36.44 228 SER A N 1
ATOM 1735 C CA . SER A 1 228 ? 28.935 -46.403 -3.471 1.00 36.44 228 SER A CA 1
ATOM 1736 C C . SER A 1 228 ? 29.348 -45.191 -2.624 1.00 36.44 228 SER A C 1
ATOM 1738 O O . SER A 1 228 ? 30.229 -44.432 -3.026 1.00 36.44 228 SER A O 1
ATOM 1740 N N . GLU A 1 229 ? 28.747 -45.082 -1.436 1.00 36.19 229 GLU A N 1
ATOM 1741 C CA . GLU A 1 229 ? 29.075 -44.124 -0.370 1.00 36.19 229 GLU A CA 1
ATOM 1742 C C . GLU A 1 229 ? 30.579 -44.110 -0.035 1.00 36.19 229 GLU A C 1
ATOM 1744 O O . GLU A 1 229 ? 31.169 -45.182 0.136 1.00 36.19 229 GLU A O 1
ATOM 1749 N N . PRO A 1 230 ? 31.212 -42.935 0.140 1.00 34.78 230 PRO A N 1
ATOM 1750 C CA . PRO A 1 230 ? 32.388 -42.818 0.982 1.00 34.78 230 PRO A CA 1
ATOM 1751 C C . PRO A 1 230 ? 31.966 -42.546 2.437 1.00 34.78 230 PRO A C 1
ATOM 1753 O O . PRO A 1 230 ? 31.006 -41.823 2.705 1.00 34.78 230 PRO A O 1
ATOM 1756 N N . GLU A 1 231 ? 32.699 -43.156 3.365 1.00 36.06 231 GLU A N 1
ATOM 1757 C CA . GLU A 1 231 ? 32.529 -43.058 4.817 1.00 36.06 231 GLU A CA 1
ATOM 1758 C C . GLU A 1 231 ? 32.464 -41.603 5.317 1.00 36.06 231 GLU A C 1
ATOM 1760 O O . GLU A 1 231 ? 33.226 -40.737 4.888 1.00 36.06 231 GLU A O 1
ATOM 1765 N N . ALA A 1 232 ? 31.557 -41.350 6.263 1.00 34.09 232 ALA A N 1
ATOM 1766 C CA . ALA A 1 232 ? 31.415 -40.068 6.938 1.00 34.09 232 ALA A CA 1
ATOM 1767 C C . ALA A 1 232 ? 32.618 -39.789 7.859 1.00 34.09 232 ALA A C 1
ATOM 1769 O O . ALA A 1 232 ? 32.787 -40.446 8.888 1.00 34.09 232 ALA A O 1
ATOM 1770 N N . GLU A 1 233 ? 33.421 -38.776 7.531 1.00 36.97 233 GLU A N 1
ATOM 1771 C CA . GLU A 1 233 ? 34.312 -38.144 8.506 1.00 36.97 233 GLU A CA 1
ATOM 1772 C C . GLU A 1 233 ? 33.493 -37.261 9.459 1.00 36.97 233 GLU A C 1
ATOM 1774 O O . GLU A 1 233 ? 32.701 -36.412 9.047 1.00 36.97 233 GLU A O 1
ATOM 1779 N N . ALA A 1 234 ? 33.677 -37.491 10.759 1.00 37.38 234 ALA A N 1
ATOM 1780 C CA . ALA A 1 234 ? 33.009 -36.767 11.828 1.00 37.38 234 ALA A CA 1
ATOM 1781 C C . ALA A 1 234 ? 33.473 -35.301 11.892 1.00 37.38 234 ALA A C 1
ATOM 1783 O O . ALA A 1 234 ? 34.655 -35.020 12.089 1.00 37.38 234 ALA A O 1
ATOM 1784 N N . VAL A 1 235 ? 32.524 -34.369 11.789 1.00 41.06 235 VAL A N 1
ATOM 1785 C CA . VAL A 1 235 ? 32.730 -32.946 12.097 1.00 41.06 235 VAL A CA 1
ATOM 1786 C C . VAL A 1 235 ? 32.628 -32.767 13.621 1.00 41.06 235 VAL A C 1
ATOM 1788 O O . VAL A 1 235 ? 31.660 -33.259 14.204 1.00 41.06 235 VAL A O 1
ATOM 1791 N N . PRO A 1 236 ? 33.593 -32.117 14.299 1.00 37.12 236 PRO A N 1
ATOM 1792 C CA . PRO A 1 236 ? 33.531 -31.928 15.745 1.00 37.12 236 PRO A CA 1
ATOM 1793 C C . PRO A 1 236 ? 32.506 -30.850 16.139 1.00 37.12 236 PRO A C 1
ATOM 1795 O O . PRO A 1 236 ? 32.416 -29.802 15.500 1.00 37.12 236 PRO A O 1
ATOM 1798 N N . ASP A 1 237 ? 31.770 -31.111 17.224 1.00 42.12 237 ASP A N 1
ATOM 1799 C CA . ASP A 1 237 ? 30.885 -30.160 17.905 1.00 42.12 237 ASP A CA 1
ATOM 1800 C C . ASP A 1 237 ? 31.699 -29.004 18.519 1.00 42.12 237 ASP A C 1
ATOM 1802 O O . ASP A 1 237 ? 32.348 -29.174 19.555 1.00 42.12 237 ASP A O 1
ATOM 1806 N N . GLU A 1 238 ? 31.624 -27.808 17.932 1.00 41.41 238 GLU A N 1
ATOM 1807 C CA . GLU A 1 238 ? 31.962 -26.556 18.621 1.00 41.41 238 GLU A CA 1
ATOM 1808 C C . GLU A 1 238 ? 30.710 -25.673 18.777 1.00 41.41 238 GLU A C 1
ATOM 1810 O O . GLU A 1 238 ? 29.936 -25.515 17.828 1.00 41.41 238 GLU A O 1
ATOM 1815 N N . PRO A 1 239 ? 30.475 -25.068 19.959 1.00 39.31 239 PRO A N 1
ATOM 1816 C CA . PRO A 1 239 ? 29.302 -24.236 20.187 1.00 39.31 239 PRO A CA 1
ATOM 1817 C C . PRO A 1 239 ? 29.426 -22.887 19.466 1.00 39.31 239 PRO A C 1
ATOM 1819 O O . PRO A 1 239 ? 30.348 -22.107 19.710 1.00 39.31 239 PRO A O 1
ATOM 1822 N N . VAL A 1 240 ? 28.440 -22.571 18.624 1.00 40.28 240 VAL A N 1
ATOM 1823 C CA . VAL A 1 240 ? 28.298 -21.250 17.996 1.00 40.28 240 VAL A CA 1
ATOM 1824 C C . VAL A 1 240 ? 27.878 -20.231 19.062 1.00 40.28 240 VAL A C 1
ATOM 1826 O O . VAL A 1 240 ? 26.719 -20.178 19.471 1.00 40.28 240 VAL A O 1
ATOM 1829 N N . ASN A 1 241 ? 28.823 -19.409 19.523 1.00 34.62 241 ASN A N 1
ATOM 1830 C CA . ASN A 1 241 ? 28.538 -18.267 20.393 1.00 34.62 241 ASN A CA 1
ATOM 1831 C C . ASN A 1 241 ? 27.981 -17.097 19.568 1.00 34.62 241 ASN A C 1
ATOM 1833 O O . ASN A 1 241 ? 28.692 -16.483 18.773 1.00 34.62 241 ASN A O 1
ATOM 1837 N N . TYR A 1 242 ? 26.713 -16.759 19.794 1.00 35.06 242 TYR A N 1
ATOM 1838 C CA . TYR A 1 242 ? 26.100 -15.529 19.297 1.00 35.06 242 TYR A CA 1
ATOM 1839 C C . TYR A 1 242 ? 26.573 -14.332 20.137 1.00 35.06 242 TYR A C 1
ATOM 1841 O O . TYR A 1 242 ? 26.322 -14.283 21.341 1.00 35.06 242 TYR A O 1
ATOM 1849 N N . VAL A 1 243 ? 27.235 -13.356 19.509 1.00 35.66 243 VAL A N 1
ATOM 1850 C CA . VAL A 1 243 ? 27.587 -12.066 20.128 1.00 35.66 243 VAL A CA 1
ATOM 1851 C C . VAL A 1 243 ? 26.670 -10.988 19.535 1.00 35.66 243 VAL A C 1
ATOM 1853 O O . VAL A 1 243 ? 26.760 -10.729 18.334 1.00 35.66 243 VAL A O 1
ATOM 1856 N N . PRO A 1 244 ? 25.776 -10.354 20.317 1.00 34.66 244 PRO A N 1
ATOM 1857 C CA . PRO A 1 244 ? 24.995 -9.221 19.834 1.00 34.66 244 PRO A CA 1
ATOM 1858 C C . PRO A 1 244 ? 25.902 -8.000 19.635 1.00 34.66 244 PRO A C 1
ATOM 1860 O O . PRO A 1 244 ? 26.727 -7.694 20.497 1.00 34.66 244 PRO A O 1
ATOM 1863 N N . ASN A 1 245 ? 25.721 -7.271 18.531 1.00 34.47 245 ASN A N 1
ATOM 1864 C CA . ASN A 1 245 ? 26.377 -5.980 18.318 1.00 34.47 245 ASN A CA 1
ATOM 1865 C C . ASN A 1 245 ? 26.009 -5.008 19.452 1.00 34.47 245 ASN A C 1
ATOM 1867 O O . ASN A 1 245 ? 24.839 -4.682 19.657 1.00 34.47 245 ASN A O 1
ATOM 1871 N N . SER A 1 246 ? 27.022 -4.544 20.181 1.00 34.94 246 SER A N 1
ATOM 1872 C CA . SER A 1 246 ? 26.920 -3.536 21.232 1.00 34.94 246 SER A CA 1
ATOM 1873 C C . SER A 1 246 ? 26.539 -2.176 20.646 1.00 34.94 246 SER A C 1
ATOM 1875 O O . SER A 1 246 ? 27.272 -1.618 19.831 1.00 34.94 246 SER A O 1
ATOM 1877 N N . ILE A 1 247 ? 25.407 -1.630 21.088 1.00 34.62 247 ILE A N 1
ATOM 1878 C CA . ILE A 1 247 ? 25.054 -0.222 20.895 1.00 34.62 247 ILE A CA 1
ATOM 1879 C C . ILE A 1 247 ? 25.870 0.580 21.917 1.00 34.62 247 ILE A C 1
ATOM 1881 O O . ILE A 1 247 ? 25.666 0.428 23.121 1.00 34.62 247 ILE A O 1
ATOM 1885 N N . GLU A 1 248 ? 26.812 1.402 21.455 1.00 31.84 248 GLU A N 1
ATOM 1886 C CA . GLU A 1 248 ? 27.499 2.373 22.313 1.00 31.84 248 GLU A CA 1
ATOM 1887 C C . GLU A 1 248 ? 26.500 3.442 22.782 1.00 31.84 248 GLU A C 1
ATOM 1889 O O . GLU A 1 248 ? 25.896 4.155 21.980 1.00 31.84 248 GLU A O 1
ATOM 1894 N N . ALA A 1 249 ? 26.312 3.538 24.099 1.00 33.56 249 ALA A N 1
ATOM 1895 C CA . ALA A 1 249 ? 25.527 4.589 24.735 1.00 33.56 249 ALA A CA 1
ATOM 1896 C C . ALA A 1 249 ? 26.326 5.910 24.781 1.00 33.56 249 ALA A C 1
ATOM 1898 O O . ALA A 1 249 ? 27.517 5.878 25.106 1.00 33.56 249 ALA A O 1
ATOM 1899 N N . PRO A 1 250 ? 25.712 7.082 24.534 1.00 33.62 250 PRO A N 1
ATOM 1900 C CA . PRO A 1 250 ? 26.372 8.358 24.784 1.00 33.62 250 PRO A CA 1
ATOM 1901 C C . PRO A 1 250 ? 26.477 8.648 26.288 1.00 33.62 250 PRO A C 1
ATOM 1903 O O . PRO A 1 250 ? 25.527 8.460 27.044 1.00 33.62 250 PRO A O 1
ATOM 1906 N N . LEU A 1 251 ? 27.649 9.134 26.691 1.00 32.28 251 LEU A N 1
ATOM 1907 C CA . LEU A 1 251 ? 28.027 9.544 28.046 1.00 32.28 251 LEU A CA 1
ATOM 1908 C C . LEU A 1 251 ? 27.162 10.712 28.570 1.00 32.28 251 LEU A C 1
ATOM 1910 O O . LEU A 1 251 ? 27.090 11.760 27.928 1.00 32.28 251 LEU A O 1
ATOM 1914 N N . GLU A 1 252 ? 26.584 10.574 29.766 1.00 34.91 252 GLU A N 1
ATOM 1915 C CA . GLU A 1 252 ? 26.047 11.700 30.551 1.00 34.91 252 GLU A CA 1
ATOM 1916 C C . GLU A 1 252 ? 27.162 12.437 31.318 1.00 34.91 252 GLU A C 1
ATOM 1918 O O . GLU A 1 252 ? 28.111 11.798 31.785 1.00 34.91 252 GLU A O 1
ATOM 1923 N N . PRO A 1 253 ? 27.017 13.751 31.584 1.00 33.97 253 PRO A N 1
ATOM 1924 C CA . PRO A 1 253 ? 27.636 14.382 32.738 1.00 33.97 253 PRO A CA 1
ATOM 1925 C C . PRO A 1 253 ? 26.618 14.666 33.857 1.00 33.97 253 PRO A C 1
ATOM 1927 O O . PRO A 1 253 ? 25.509 15.145 33.630 1.00 33.97 253 PRO A O 1
ATOM 1930 N N . ALA A 1 254 ? 27.061 14.398 35.084 1.00 29.00 254 ALA A N 1
ATOM 1931 C CA . ALA A 1 254 ? 26.334 14.549 36.338 1.00 29.00 254 ALA A CA 1
ATOM 1932 C C . ALA A 1 254 ? 26.046 16.010 36.740 1.00 29.00 254 ALA A C 1
ATOM 1934 O O . ALA A 1 254 ? 26.897 16.884 36.573 1.00 29.00 254 ALA A O 1
ATOM 1935 N N . ALA A 1 255 ? 24.909 16.228 37.411 1.00 31.33 255 ALA A N 1
ATOM 1936 C CA . ALA A 1 255 ? 24.751 17.251 38.447 1.00 31.33 255 ALA A CA 1
ATOM 1937 C C . ALA A 1 255 ? 23.650 16.851 39.451 1.00 31.33 255 ALA A C 1
ATOM 1939 O O . ALA A 1 255 ? 22.551 16.454 39.072 1.00 31.33 255 ALA A O 1
ATOM 1940 N N . GLU A 1 256 ? 23.990 16.951 40.735 1.00 30.22 256 GLU A N 1
ATOM 1941 C CA . GLU A 1 256 ? 23.176 16.648 41.915 1.00 30.22 256 GLU A CA 1
ATOM 1942 C C . GLU A 1 256 ? 21.968 17.586 42.085 1.00 30.22 256 GLU A C 1
ATOM 1944 O O . GLU A 1 256 ? 22.090 18.799 41.925 1.00 30.22 256 GLU A O 1
ATOM 1949 N N . ALA A 1 257 ? 20.846 17.041 42.568 1.00 30.84 257 ALA A N 1
ATOM 1950 C CA . ALA A 1 257 ? 19.943 17.739 43.486 1.00 30.84 257 ALA A CA 1
ATOM 1951 C C . ALA A 1 257 ? 19.127 16.724 44.308 1.00 30.84 257 ALA A C 1
ATOM 1953 O O . ALA A 1 257 ? 18.413 15.878 43.776 1.00 30.84 257 ALA A O 1
ATOM 1954 N N . THR A 1 258 ? 19.264 16.816 45.626 1.00 28.59 258 THR A N 1
ATOM 1955 C CA . THR A 1 258 ? 18.504 16.110 46.667 1.00 28.59 258 THR A CA 1
ATOM 1956 C C . THR A 1 258 ? 17.047 16.617 46.731 1.00 28.59 258 THR A C 1
ATOM 1958 O O . THR A 1 258 ? 16.776 17.757 46.359 1.00 28.59 258 THR A O 1
ATOM 1961 N N . VAL A 1 259 ? 16.055 15.790 47.111 1.00 27.69 259 VAL A N 1
ATOM 1962 C CA . VAL A 1 259 ? 15.263 15.766 48.386 1.00 27.69 259 VAL A CA 1
ATOM 1963 C C . VAL A 1 259 ? 13.820 15.280 48.001 1.00 27.69 259 VAL A C 1
ATOM 1965 O O . VAL A 1 259 ? 13.433 15.538 46.865 1.00 27.69 259 VAL A O 1
ATOM 1968 N N . PRO A 1 260 ? 12.921 14.732 48.861 1.00 34.62 260 PRO A N 1
ATOM 1969 C CA . PRO A 1 260 ? 12.973 13.620 49.819 1.00 34.62 260 PRO A CA 1
ATOM 1970 C C . PRO A 1 260 ? 11.922 12.500 49.523 1.00 34.62 260 PRO A C 1
ATOM 1972 O O . PRO A 1 260 ? 11.020 12.625 48.702 1.00 34.62 260 PRO A O 1
ATOM 1975 N N . THR A 1 261 ? 11.997 11.418 50.297 1.00 35.78 261 THR A N 1
ATOM 1976 C CA . THR A 1 261 ? 11.003 10.338 50.471 1.00 35.78 261 THR A CA 1
ATOM 1977 C C . THR A 1 261 ? 9.594 10.807 50.871 1.00 35.78 261 THR A C 1
ATOM 1979 O O . THR A 1 261 ? 9.454 11.549 51.845 1.00 35.78 261 THR A O 1
ATOM 1982 N N . GLY A 1 262 ? 8.554 10.258 50.223 1.00 28.20 262 GLY A N 1
ATOM 1983 C CA . GLY A 1 262 ? 7.168 10.311 50.707 1.00 28.20 262 GLY A CA 1
ATOM 1984 C C . GLY A 1 262 ? 6.114 9.679 49.778 1.00 28.20 262 GLY A C 1
ATOM 1985 O O . GLY A 1 262 ? 5.848 10.217 48.714 1.00 28.20 262 GLY A O 1
ATOM 1986 N N . ALA A 1 263 ? 5.476 8.608 50.276 1.00 29.08 263 ALA A N 1
ATOM 1987 C CA . ALA A 1 263 ? 4.157 8.041 49.930 1.00 29.08 263 ALA A CA 1
ATOM 1988 C C . ALA A 1 263 ? 3.944 7.324 48.570 1.00 29.08 263 ALA A C 1
ATOM 1990 O O . ALA A 1 263 ? 3.831 7.939 47.514 1.00 29.08 263 ALA A O 1
ATOM 1991 N N . GLU A 1 264 ? 3.764 5.998 48.646 1.00 33.41 264 GLU A N 1
ATOM 1992 C CA . GLU A 1 264 ? 3.170 5.143 47.605 1.00 33.41 264 GLU A CA 1
ATOM 1993 C C . GLU A 1 264 ? 1.663 5.432 47.432 1.00 33.41 264 GLU A C 1
ATOM 1995 O O . GLU A 1 264 ? 0.965 5.585 48.440 1.00 33.41 264 GLU A O 1
ATOM 2000 N N . PRO A 1 265 ? 1.110 5.431 46.203 1.00 36.47 265 PRO A N 1
ATOM 2001 C CA . PRO A 1 265 ? -0.324 5.304 46.000 1.00 36.47 265 PRO A CA 1
ATOM 2002 C C . PRO A 1 265 ? -0.702 3.843 45.703 1.00 36.47 265 PRO A C 1
ATOM 2004 O O . PRO A 1 265 ? -0.219 3.232 44.750 1.00 36.47 265 PRO A O 1
ATOM 2007 N N . GLU A 1 266 ? -1.618 3.297 46.504 1.00 35.03 266 GLU A N 1
ATOM 2008 C CA . GLU A 1 266 ? -2.304 2.031 46.235 1.00 35.03 266 GLU A CA 1
ATOM 2009 C C . GLU A 1 266 ? -3.038 2.087 44.881 1.00 35.03 266 GLU A C 1
ATOM 2011 O O . GLU A 1 266 ? -4.037 2.795 44.724 1.00 35.03 266 GLU A O 1
ATOM 2016 N N . MET A 1 267 ? -2.589 1.298 43.900 1.00 35.28 267 MET A N 1
ATOM 2017 C CA . MET A 1 267 ? -3.381 1.014 42.703 1.00 35.28 267 MET A CA 1
ATOM 2018 C C . MET A 1 267 ? -4.436 -0.049 43.020 1.00 35.28 267 MET A C 1
ATOM 2020 O O . MET A 1 267 ? -4.133 -1.230 43.192 1.00 35.28 267 MET A O 1
ATOM 2024 N N . ARG A 1 268 ? -5.706 0.367 43.061 1.00 39.31 268 ARG A N 1
ATOM 2025 C CA . ARG A 1 268 ? -6.853 -0.548 43.012 1.00 39.31 268 ARG A CA 1
ATOM 2026 C C . ARG A 1 268 ? -6.988 -1.121 41.601 1.00 39.31 268 ARG A C 1
ATOM 2028 O O . ARG A 1 268 ? -7.652 -0.539 40.750 1.00 39.31 268 ARG A O 1
ATOM 2035 N N . GLU A 1 269 ? -6.379 -2.278 41.369 1.00 40.38 269 GLU A N 1
ATOM 2036 C CA . GLU A 1 269 ? -6.737 -3.148 40.246 1.00 40.38 269 GLU A CA 1
ATOM 2037 C C . GLU A 1 269 ? -8.142 -3.725 40.478 1.00 40.38 269 GLU A C 1
ATOM 2039 O O . GLU A 1 269 ? -8.401 -4.369 41.496 1.00 40.38 269 GLU A O 1
ATOM 2044 N N . THR A 1 270 ? -9.062 -3.505 39.541 1.00 47.78 270 THR A N 1
ATOM 2045 C CA . THR A 1 270 ? -10.400 -4.106 39.570 1.00 47.78 270 THR A CA 1
ATOM 2046 C C . THR A 1 270 ? -10.329 -5.591 39.187 1.00 47.78 270 THR A C 1
ATOM 2048 O O . THR A 1 270 ? -9.617 -5.983 38.258 1.00 47.78 270 THR A O 1
ATOM 2051 N N . GLU A 1 271 ? -11.075 -6.446 39.898 1.00 42.00 271 GLU A N 1
ATOM 2052 C CA . GLU A 1 271 ? -11.104 -7.909 39.695 1.00 42.00 271 GLU A CA 1
ATOM 2053 C C . GLU A 1 271 ? -11.474 -8.334 38.259 1.00 42.00 271 GLU A C 1
ATOM 2055 O O . GLU A 1 271 ? -11.087 -9.417 37.813 1.00 42.00 271 GLU A O 1
ATOM 2060 N N . GLU A 1 272 ? -12.158 -7.476 37.497 1.00 42.09 272 GLU A N 1
ATOM 2061 C CA . GLU A 1 272 ? -12.528 -7.731 36.100 1.00 42.09 272 GLU A CA 1
ATOM 2062 C C . GLU A 1 272 ? -11.315 -7.795 35.162 1.00 42.09 272 GLU A C 1
ATOM 2064 O O . GLU A 1 272 ? -11.247 -8.681 34.303 1.00 42.09 272 GLU A O 1
ATOM 2069 N N . SER A 1 273 ? -10.311 -6.936 35.378 1.00 41.72 273 SER A N 1
ATOM 2070 C CA . SER A 1 273 ? -9.099 -6.889 34.548 1.00 41.72 273 SER A CA 1
ATOM 2071 C C . SER A 1 273 ? -8.243 -8.152 34.739 1.00 41.72 273 SER A C 1
ATOM 2073 O O . SER A 1 273 ? -7.744 -8.745 33.779 1.00 41.72 273 SER A O 1
ATOM 2075 N N . ARG A 1 274 ? -8.196 -8.681 35.973 1.00 45.00 274 ARG A N 1
ATOM 2076 C CA . ARG A 1 274 ? -7.566 -9.981 36.283 1.00 45.00 274 ARG A CA 1
ATOM 2077 C C . ARG A 1 274 ? -8.309 -11.162 35.652 1.00 45.00 274 ARG A C 1
ATOM 2079 O O . ARG A 1 274 ? -7.685 -12.161 35.295 1.00 45.00 274 ARG A O 1
ATOM 2086 N N . GLY A 1 275 ? -9.630 -11.062 35.498 1.00 41.97 275 GLY A N 1
ATOM 2087 C CA . GLY A 1 275 ? -10.462 -12.101 34.889 1.00 41.97 275 GLY A CA 1
ATOM 2088 C C . GLY A 1 275 ? -10.265 -12.244 33.378 1.00 41.97 275 GLY A C 1
ATOM 2089 O O . GLY A 1 275 ? -10.290 -13.366 32.866 1.00 41.97 275 GLY A O 1
ATOM 2090 N N . PHE A 1 276 ? -10.037 -11.135 32.672 1.00 49.53 276 PHE A N 1
ATOM 2091 C CA . PHE A 1 276 ? -9.850 -11.120 31.219 1.00 49.53 276 PHE A CA 1
ATOM 2092 C C . PHE A 1 276 ? -8.530 -11.785 30.798 1.00 49.53 276 PHE A C 1
ATOM 2094 O O . PHE A 1 276 ? -8.544 -12.754 30.033 1.00 49.53 276 PHE A O 1
ATOM 2101 N N . PHE A 1 277 ? -7.400 -11.365 31.380 1.00 41.00 277 PHE A N 1
ATOM 2102 C CA . PHE A 1 277 ? -6.081 -11.923 31.048 1.00 41.00 277 PHE A CA 1
ATOM 2103 C C . PHE A 1 277 ? -5.958 -13.415 31.391 1.00 41.00 277 PHE A C 1
ATOM 2105 O O . PHE A 1 277 ? -5.362 -14.188 30.640 1.00 41.00 277 PHE A O 1
ATOM 2112 N N . ARG A 1 278 ? -6.597 -13.867 32.478 1.00 43.47 278 ARG A N 1
ATOM 2113 C CA . ARG A 1 278 ? -6.596 -15.287 32.869 1.00 43.47 278 ARG A CA 1
ATOM 2114 C C . ARG A 1 278 ? -7.437 -16.169 31.937 1.00 43.47 278 ARG A C 1
ATOM 2116 O O . ARG A 1 278 ? -7.142 -17.355 31.808 1.00 43.47 278 ARG A O 1
ATOM 2123 N N . ARG A 1 279 ? -8.474 -15.618 31.290 1.00 50.91 279 ARG A N 1
ATOM 2124 C CA . ARG A 1 279 ? -9.258 -16.325 30.257 1.00 50.91 279 ARG A CA 1
ATOM 2125 C C . ARG A 1 279 ? -8.518 -16.396 28.925 1.00 50.91 279 ARG A C 1
ATOM 2127 O O . ARG A 1 279 ? -8.630 -17.413 28.250 1.00 50.91 279 ARG A O 1
ATOM 2134 N N . LEU A 1 280 ? -7.746 -15.364 28.582 1.00 44.38 280 LEU A N 1
ATOM 2135 C CA . LEU A 1 280 ? -6.937 -15.331 27.362 1.00 44.38 280 LEU A CA 1
ATOM 2136 C C . LEU A 1 280 ? -5.810 -16.381 27.404 1.00 44.38 280 LEU A C 1
ATOM 2138 O O . LEU A 1 280 ? -5.648 -17.145 26.459 1.00 44.38 280 LEU A O 1
ATOM 2142 N N . LEU A 1 281 ? -5.121 -16.507 28.543 1.00 53.91 281 LEU A N 1
ATOM 2143 C CA . LEU A 1 281 ? -4.016 -17.462 28.729 1.00 53.91 281 LEU A CA 1
ATOM 2144 C C . LEU A 1 281 ? -4.454 -18.934 28.846 1.00 53.91 281 LEU A C 1
ATOM 2146 O O . LEU A 1 281 ? -3.633 -19.834 28.703 1.00 53.91 281 LEU A O 1
ATOM 2150 N N . ARG A 1 282 ? -5.742 -19.208 29.092 1.00 49.72 282 ARG A N 1
ATOM 2151 C CA . ARG A 1 282 ? -6.275 -20.582 29.158 1.00 49.72 282 ARG A CA 1
ATOM 2152 C C . ARG A 1 282 ? -6.613 -21.178 27.791 1.00 49.72 282 ARG A C 1
ATOM 2154 O O . ARG A 1 282 ? -6.840 -22.375 27.717 1.00 49.72 282 ARG A O 1
ATOM 2161 N N . ARG A 1 283 ? -6.680 -20.365 26.730 1.00 46.28 283 ARG A N 1
ATOM 2162 C CA . ARG A 1 283 ? -7.000 -20.827 25.367 1.00 46.28 283 ARG A CA 1
ATOM 2163 C C . ARG A 1 283 ? -5.775 -21.177 24.522 1.00 46.28 283 ARG A C 1
ATOM 2165 O O . ARG A 1 283 ? -5.944 -21.736 23.450 1.00 46.28 283 ARG A O 1
ATOM 2172 N N . THR A 1 284 ? -4.567 -20.873 24.988 1.00 44.69 284 THR A N 1
ATOM 2173 C CA . THR A 1 284 ? -3.319 -21.082 24.233 1.00 44.69 284 THR A CA 1
ATOM 2174 C C . THR A 1 284 ? -2.558 -22.347 24.643 1.00 44.69 284 THR A C 1
ATOM 2176 O O . THR A 1 284 ? -1.393 -22.482 24.295 1.00 44.69 284 THR A O 1
ATOM 2179 N N . THR A 1 285 ? -3.174 -23.253 25.410 1.00 40.75 285 THR A N 1
ATOM 2180 C CA . THR A 1 285 ? -2.557 -24.527 25.844 1.00 40.75 285 THR A CA 1
ATOM 2181 C C . THR A 1 285 ? -3.223 -25.781 25.273 1.00 40.75 285 THR A C 1
ATOM 2183 O O . THR A 1 285 ? -2.736 -26.873 25.534 1.00 40.75 285 THR A O 1
ATOM 2186 N N . ASP A 1 286 ? -4.262 -25.627 24.448 1.00 42.38 286 ASP A N 1
ATOM 2187 C CA . ASP A 1 286 ? -4.892 -26.727 23.712 1.00 42.38 286 ASP A CA 1
ATOM 2188 C C . ASP A 1 286 ? -4.697 -26.514 22.202 1.00 42.38 286 ASP A C 1
ATOM 2190 O O . ASP A 1 286 ? -5.640 -26.096 21.539 1.00 42.38 286 ASP A O 1
ATOM 2194 N N . TYR A 1 287 ? -3.478 -26.730 21.690 1.00 40.59 287 TYR A N 1
ATOM 2195 C CA . TYR A 1 287 ? -3.153 -27.167 20.317 1.00 40.59 287 TYR A CA 1
ATOM 2196 C C . TYR A 1 287 ? -1.712 -27.682 20.272 1.00 40.59 287 TYR A C 1
ATOM 2198 O O . TYR A 1 287 ? -0.821 -26.968 20.786 1.00 40.59 287 TYR A O 1
#

Foldseek 3Di:
DDDFPVLQVVLDDEAEDEDDPVVCVVCVVVNNSRHPYYHDQYHPPRSLVVVLVVLLVLLLLLLVVLQVLLVCVVVVHDVVVVVVVVVPDPSDDPSCVVQSVCLVVLNFAARPFLQRSLVSLVVVCVVCVVVVHDPPSSVVSNVLSVVCVVVVRRGTYSSLSSVVRDVVSDDPPDPPDPDPPPDDDDDDDDDDDDDDDCVVVVVVVVVVSVVVVPPPDPDPDDDDDDDDDDDDDDDDDDDDDDDDDDDDDDDDDDDDDDDDDDDDDDDPDDVVVVVVVVVVVVVPPPD

Secondary structure (DSSP, 8-state):
-B--HHHHHTT-EEEEEES-HHHHHHHHHHHHTTEEEEEEEESTTHHHHHHHHHHHHHHHHHHHHHHHHHHHHHTT--HHHHHHHHHTSTT--HHHHHHHHHHHTT----SSBHHHHHHHHHHHHHHHHHTT---HHHHHHHHHHHHHHHTT-TTSBGGGGGGGT-GGG--SS-------TT-PPPPPPP--PPPPPTHHHHHHHHHHHHHHTSSPPPPPPPPPP---PPP-PPPP-------PPP-PPPPP------------------HHHHHHHHHHTTSSS--